Protein AF-A0A2A2JUQ3-F1 (afdb_monomer)

InterPro domains:
  IPR053066 Adhesion G-protein coupled receptor G7 [PTHR47767] (8-315)

Secondary structure (DSSP, 8-state):
----SSS-EEEEETTEEEEE---TT-GGGGT---TT-TTTT-HHHHHHHHHHHHHHHHHHHHHHHHHHHTT-HHHHTSHHHHHHHTT-PPP--HHHHHHHHHHHHHHHHHHHHSBHHHHGGGHHHHHHHHHHHHHHHHHHHHHHHHHHHHTTS-TTTHHHHHHHTSHHHHHHHHHHHHHHHHHHHHHH--TT--SSSB-S--HHHHIIIIIHHHHHHHHHHHHHHHHHHHHHHHS--S----HHHHHHHHHHHHHHHHHHHHHHTGGGGHHHHHHTS-S--HHHHHHHHHHHTHHHHHHHHHHHHHHHHHHHHHHHHHHHHHHHHHHHHHHHHHHHHHHHHHHTTS--

Sequence (348 aa):
MWAKTDHCDTKMQNGMLVAYCNHLTDFSMIVDSSPNDAQVCSKTLEIIGYVANGLSIVSLAFVFFINFSAYVDTLGSSKLVRFLNGYFTPKRDPISLAYNGTLLAFYFTFTVFSNQTVAGSACQAVAAIAYCLLLSSIILTIFQALRTVSMFLPHIIMPLLRIFLRPMCVITISLLIPFLIAVFLFSFTQFFNRQDGFCWVRPDSVVFAIVIPLSILVLNALVCSIFISYRLFGRDRKFSRAGKKKTQAMRTKLLALLMMQITLGTPWVLQYFTLFKPGATAWNYIFTIVLGSQGTLLMLLFFVKRRTQAKQASSRRELTSQTNGNSQFESQLKTSQTVLDSESIFDD

Organism: NCBI:txid2018661

Nearest PDB structures (foldseek):
  8xzg-assembly1_R  TM=5.548E-01  e=9.625E-04  Homo sapiens
  8pkm-assembly1_R  TM=5.791E-01  e=7.476E-03  Homo sapiens
  7xz6-assembly1_R  TM=5.206E-01  e=3.264E-03  Escherichia coli
  8zje-assembly1_R  TM=4.816E-01  e=1.438E-02  Homo sapiens
  8hj2-assembly1_R  TM=4.799E-01  e=8.983E-02  Homo sapiens

Foldseek 3Di:
DQPPDDQFDWDDDPNDTDTFACLQFQPLCLQQVDPPQSFSSPPVNSVLLLVLLVLLLVLLVVVLVLLVLLVVVVSCPDPVSCVVLPPDRPPNDVLVNLLSVLVSVLSCLSNQLQFCVRCPPCLLVSQLSNLLSLQLNLLSLLLVLVVVCLVPDDPPVNPVNVVCSDRVNSNCCSNVVSNVVSCCCSPPHCQQVDPRRTRHGHNVCSCVSPVVSLVSLLVSLVVSLVSVCCVVPVVPPPDDDDVVVVVVVVVVVVVVSVLVSLSSNNLSVLSVVSVVDRHDDVSSSSSSNSVSNSSVSVSVSVVVVSVVVVVVVVVVVVVVVVVVVVVVVVVVVVVVVVVVVVVVVPPD

Solvent-accessible surface area (backbone atoms only — not comparable to full-atom values): 18860 Å² total; per-residue (Å²): 129,86,74,90,70,93,48,56,56,70,46,78,56,94,91,41,83,42,72,48,54,81,62,67,41,38,60,53,54,74,69,56,50,71,90,80,48,92,46,69,40,43,67,66,56,32,51,51,15,45,54,29,38,53,49,10,40,56,29,24,49,51,50,38,50,59,60,50,28,62,75,37,69,75,52,42,66,32,69,65,47,34,61,75,50,45,99,51,81,69,80,92,48,68,55,62,49,50,38,41,47,35,43,34,51,22,52,48,44,47,65,65,36,21,34,26,88,73,29,50,92,46,16,44,59,49,16,36,50,33,49,23,27,49,50,20,35,48,44,42,32,46,52,52,46,50,54,64,50,55,80,73,55,62,79,86,64,42,67,68,51,52,58,60,63,30,58,67,53,41,52,48,51,22,48,49,53,29,45,54,52,31,51,49,42,61,74,78,47,71,50,35,67,42,95,78,60,45,26,33,70,25,52,93,48,30,55,71,70,45,49,48,62,48,49,54,32,35,52,50,32,51,54,47,49,52,53,50,50,48,55,71,61,62,71,63,74,77,84,73,95,47,74,71,64,49,54,55,52,50,50,51,51,51,50,53,49,53,58,47,38,63,69,33,43,48,69,59,58,46,54,57,65,42,73,79,44,94,61,73,45,74,48,47,56,51,35,22,51,56,58,26,28,44,34,37,51,53,36,51,50,52,53,53,53,49,56,51,50,52,54,54,50,51,55,48,50,52,51,51,53,51,52,53,50,49,54,54,50,54,50,52,53,54,55,54,51,54,52,56,63,54,56,67,69,75,78,121

Mean predicted aligned error: 11.89 Å

Structure (mmCIF, N/CA/C/O backbone):
data_AF-A0A2A2JUQ3-F1
#
_entry.id   AF-A0A2A2JUQ3-F1
#
loop_
_atom_site.group_PDB
_atom_site.id
_atom_site.type_symbol
_atom_site.label_atom_id
_atom_site.label_alt_id
_atom_site.label_comp_id
_atom_site.label_asym_id
_atom_site.label_entity_id
_atom_site.label_seq_id
_atom_site.pdbx_PDB_ins_code
_atom_site.Cartn_x
_atom_site.Cartn_y
_atom_site.Cartn_z
_atom_site.occupancy
_atom_site.B_iso_or_equiv
_atom_site.auth_seq_id
_atom_site.auth_comp_id
_atom_site.auth_asym_id
_atom_site.auth_atom_id
_atom_site.pdbx_PDB_model_num
ATOM 1 N N . MET A 1 1 ? 36.757 -8.792 -9.683 1.00 25.80 1 MET A N 1
ATOM 2 C CA . MET A 1 1 ? 36.932 -10.039 -10.457 1.00 25.80 1 MET A CA 1
ATOM 3 C C . MET A 1 1 ? 35.537 -10.598 -10.667 1.00 25.80 1 MET A C 1
ATOM 5 O O . MET A 1 1 ? 34.871 -10.866 -9.677 1.00 25.80 1 MET A O 1
ATOM 9 N N . TRP A 1 2 ? 35.040 -10.628 -11.904 1.00 31.81 2 TRP A N 1
ATOM 10 C CA . TRP A 1 2 ? 33.698 -11.137 -12.196 1.00 31.81 2 TRP A CA 1
ATOM 11 C C . TRP A 1 2 ? 33.741 -12.643 -11.949 1.00 31.81 2 TRP A C 1
ATOM 13 O O . TRP A 1 2 ? 34.480 -13.357 -12.628 1.00 31.81 2 TRP A O 1
ATOM 23 N N . ALA A 1 3 ? 33.068 -13.105 -10.898 1.00 33.94 3 ALA A N 1
ATOM 24 C CA . ALA A 1 3 ? 33.056 -14.516 -10.567 1.00 33.94 3 ALA A CA 1
ATOM 25 C C . ALA A 1 3 ? 32.319 -15.253 -11.690 1.00 33.94 3 ALA A C 1
ATOM 27 O O . ALA A 1 3 ? 31.144 -15.010 -11.945 1.00 33.94 3 ALA A O 1
ATOM 28 N N . LYS A 1 4 ? 33.040 -16.140 -12.377 1.00 39.06 4 LYS A N 1
ATOM 29 C CA . LYS A 1 4 ? 32.577 -16.978 -13.495 1.00 39.06 4 LYS A CA 1
ATOM 30 C C . LYS A 1 4 ? 31.560 -18.053 -13.062 1.00 39.06 4 LYS A C 1
ATOM 32 O O . LYS A 1 4 ? 31.279 -18.972 -13.820 1.00 39.06 4 LYS A O 1
ATOM 37 N N . THR A 1 5 ? 31.070 -17.962 -11.829 1.00 39.84 5 THR A N 1
ATOM 38 C CA . THR A 1 5 ? 30.190 -18.916 -11.160 1.00 39.84 5 THR A CA 1
ATOM 39 C C . THR A 1 5 ? 28.733 -18.456 -11.286 1.00 39.84 5 THR A C 1
ATOM 41 O O . THR A 1 5 ? 28.279 -17.566 -10.572 1.00 39.84 5 THR A O 1
ATOM 44 N N . ASP A 1 6 ? 28.038 -19.072 -12.242 1.00 43.28 6 ASP A N 1
ATOM 45 C CA . ASP A 1 6 ? 26.623 -19.484 -12.221 1.00 43.28 6 ASP A CA 1
ATOM 46 C C . ASP A 1 6 ? 25.465 -18.475 -12.131 1.00 43.28 6 ASP A C 1
ATOM 48 O O . ASP A 1 6 ? 24.309 -18.904 -12.006 1.00 43.28 6 ASP A O 1
ATOM 52 N N . HIS A 1 7 ? 25.686 -17.161 -12.225 1.00 51.44 7 HIS A N 1
ATOM 53 C CA . HIS A 1 7 ? 24.596 -16.212 -11.919 1.00 51.44 7 HIS A CA 1
ATOM 54 C C . HIS A 1 7 ? 24.162 -15.241 -13.027 1.00 51.44 7 HIS A C 1
ATOM 56 O O . HIS A 1 7 ? 23.155 -14.565 -12.834 1.00 51.44 7 HIS A O 1
ATOM 62 N N . CYS A 1 8 ? 24.811 -15.223 -14.200 1.00 55.19 8 CYS A N 1
ATOM 63 C CA . CYS A 1 8 ? 24.362 -14.420 -15.349 1.00 55.19 8 CYS A CA 1
ATOM 64 C C . CYS A 1 8 ? 24.657 -15.105 -16.690 1.00 55.19 8 CYS A C 1
ATOM 66 O O . CYS A 1 8 ? 25.735 -15.671 -16.880 1.00 55.19 8 CYS A O 1
ATOM 68 N N . ASP A 1 9 ? 23.726 -14.992 -17.636 1.00 58.03 9 ASP A N 1
ATOM 69 C CA . ASP A 1 9 ? 23.926 -15.399 -19.024 1.00 58.03 9 ASP A CA 1
ATOM 70 C C . ASP A 1 9 ? 24.846 -14.386 -19.698 1.00 58.03 9 ASP A C 1
ATOM 72 O O . ASP A 1 9 ? 24.493 -13.226 -19.855 1.00 58.03 9 ASP A O 1
ATOM 76 N N . THR A 1 10 ? 26.044 -14.781 -20.112 1.00 61.31 10 THR A N 1
ATOM 77 C CA . THR A 1 10 ? 26.946 -13.860 -20.819 1.00 61.31 10 THR A CA 1
ATOM 78 C C . THR A 1 10 ? 26.779 -14.017 -22.326 1.00 61.31 10 THR A C 1
ATOM 80 O O . THR A 1 10 ? 26.807 -15.132 -22.844 1.00 61.31 10 THR A O 1
ATOM 83 N N . LYS A 1 11 ? 26.610 -12.910 -23.057 1.00 62.19 11 LYS A N 1
ATOM 84 C CA . LYS A 1 11 ? 26.721 -12.899 -24.524 1.00 62.19 11 LYS A CA 1
ATOM 85 C C . LYS A 1 11 ? 27.722 -11.840 -24.954 1.00 62.19 11 LYS A C 1
ATOM 87 O O . LYS A 1 11 ? 27.811 -10.765 -24.365 1.00 62.19 11 LYS A O 1
ATOM 92 N N . MET A 1 12 ? 28.488 -12.145 -25.995 1.00 56.94 12 MET A N 1
ATOM 93 C CA . MET A 1 12 ? 29.335 -11.145 -26.632 1.00 56.94 12 MET A CA 1
ATOM 94 C C . MET A 1 12 ? 28.493 -10.264 -27.551 1.00 56.94 12 MET A C 1
ATOM 96 O O . MET A 1 12 ? 27.849 -10.765 -28.470 1.00 56.94 12 MET A O 1
ATOM 100 N N . GLN A 1 13 ? 28.538 -8.955 -27.320 1.00 58.66 13 GLN A N 1
ATOM 101 C CA . GLN A 1 13 ? 27.907 -7.955 -28.172 1.00 58.66 13 GLN A CA 1
ATOM 102 C C . GLN A 1 13 ? 28.951 -6.884 -28.511 1.00 58.66 13 GLN A C 1
ATOM 104 O O . GLN A 1 13 ? 29.529 -6.269 -27.618 1.00 58.66 13 GLN A O 1
ATOM 109 N N . ASN A 1 14 ? 29.243 -6.697 -29.803 1.00 66.19 14 ASN A N 1
ATOM 110 C CA . ASN A 1 14 ? 30.234 -5.734 -30.313 1.00 66.19 14 ASN A CA 1
ATOM 111 C C . ASN A 1 14 ? 31.630 -5.831 -29.655 1.00 66.19 14 ASN A C 1
ATOM 113 O O . ASN A 1 14 ? 32.240 -4.819 -29.324 1.00 66.19 14 ASN A O 1
ATOM 117 N N . GLY A 1 15 ? 32.135 -7.050 -29.429 1.00 69.06 15 GLY A N 1
ATOM 118 C CA . GLY A 1 15 ? 33.454 -7.276 -28.818 1.00 69.06 15 GLY A CA 1
ATOM 119 C C . GLY A 1 15 ? 33.515 -7.043 -27.302 1.00 69.06 15 GLY A C 1
ATOM 120 O O . GLY A 1 15 ? 34.563 -7.260 -26.698 1.00 69.06 15 GLY A O 1
ATOM 121 N N . MET A 1 16 ? 32.401 -6.659 -26.672 1.00 45.34 16 MET A N 1
ATOM 122 C CA . MET A 1 16 ? 32.267 -6.563 -25.219 1.00 45.34 16 MET A CA 1
ATOM 123 C C . MET A 1 16 ? 31.518 -7.782 -24.671 1.00 45.34 16 MET A C 1
ATOM 125 O O . MET A 1 16 ? 30.524 -8.236 -25.243 1.00 45.34 16 MET A O 1
ATOM 129 N N . LEU A 1 17 ? 32.007 -8.330 -23.556 1.00 54.88 17 LEU A N 1
ATOM 130 C CA . LEU A 1 17 ? 31.327 -9.388 -22.812 1.00 54.88 17 LEU A CA 1
ATOM 131 C C . LEU A 1 17 ? 30.208 -8.749 -21.981 1.00 54.88 17 LEU A C 1
ATOM 133 O O . LEU A 1 17 ? 30.484 -8.095 -20.978 1.00 54.88 17 LEU A O 1
ATOM 137 N N . VAL A 1 18 ? 28.958 -8.922 -22.407 1.00 57.66 18 VAL A N 1
ATOM 138 C CA . VAL A 1 18 ? 27.782 -8.396 -21.706 1.00 57.66 18 VAL A CA 1
ATOM 139 C C . VAL A 1 18 ? 27.166 -9.524 -20.883 1.00 57.66 18 VAL A C 1
ATOM 141 O O . VAL A 1 18 ? 26.861 -10.592 -21.414 1.00 57.66 18 VAL A O 1
ATOM 144 N N . ALA A 1 19 ? 27.009 -9.307 -19.578 1.00 57.38 19 ALA A N 1
ATOM 145 C CA . ALA A 1 19 ? 26.297 -10.218 -18.690 1.00 57.38 19 ALA A CA 1
ATOM 146 C C . ALA A 1 19 ? 24.819 -9.810 -18.619 1.00 57.38 19 ALA A C 1
ATOM 148 O O . ALA A 1 19 ? 24.500 -8.687 -18.245 1.00 57.38 19 ALA A O 1
ATOM 149 N N . TYR A 1 20 ? 23.932 -10.729 -18.980 1.00 53.78 20 TYR A N 1
ATOM 150 C CA . TYR A 1 20 ? 22.488 -10.641 -18.824 1.00 53.78 20 TYR A CA 1
ATOM 151 C C . TYR A 1 20 ? 22.116 -11.380 -17.548 1.00 53.78 20 TYR A C 1
ATOM 153 O O . TYR A 1 20 ? 22.294 -12.592 -17.432 1.00 53.78 20 TYR A O 1
ATOM 161 N N . CYS A 1 21 ? 21.614 -10.646 -16.572 1.00 57.91 21 CYS A N 1
ATOM 162 C CA . CYS A 1 21 ? 21.153 -11.219 -15.325 1.00 57.91 21 CYS A CA 1
ATOM 163 C C . CYS A 1 21 ? 19.638 -11.011 -15.263 1.00 57.91 21 CYS A C 1
ATOM 165 O O . CYS A 1 21 ? 19.134 -9.909 -15.477 1.00 57.91 21 CYS A O 1
ATOM 167 N N . ASN A 1 22 ? 18.900 -12.096 -15.047 1.00 52.88 22 ASN A N 1
ATOM 168 C CA . ASN A 1 22 ? 17.449 -12.052 -14.919 1.00 52.88 22 ASN A CA 1
ATOM 169 C C . ASN A 1 22 ? 17.115 -11.549 -13.509 1.00 52.88 22 ASN A C 1
ATOM 171 O O . ASN A 1 22 ? 17.409 -12.224 -12.530 1.00 52.88 22 ASN A O 1
ATOM 175 N N . HIS A 1 23 ? 16.552 -10.346 -13.407 1.00 51.66 23 HIS A N 1
ATOM 176 C CA . HIS A 1 23 ? 16.224 -9.693 -12.133 1.00 51.66 23 HIS A CA 1
ATOM 177 C C . HIS A 1 23 ? 14.705 -9.613 -11.876 1.00 51.66 23 HIS A C 1
ATOM 179 O O . HIS A 1 23 ? 14.203 -8.634 -11.330 1.00 51.66 23 HIS A O 1
ATOM 185 N N . LEU A 1 24 ? 13.925 -10.597 -12.333 1.00 51.69 24 LEU A N 1
ATOM 186 C CA . LEU A 1 24 ? 12.558 -10.333 -12.796 1.00 51.69 24 LEU A CA 1
ATOM 187 C C . LEU A 1 24 ? 11.521 -9.917 -11.735 1.00 51.69 24 LEU A C 1
ATOM 189 O O . LEU A 1 24 ? 10.473 -9.406 -12.131 1.00 51.69 24 LEU A O 1
ATOM 193 N N . THR A 1 25 ? 11.756 -10.067 -10.428 1.00 49.03 25 THR A N 1
ATOM 194 C CA . THR A 1 25 ? 10.730 -9.745 -9.406 1.00 49.03 25 THR A CA 1
ATOM 195 C C . THR A 1 25 ? 11.265 -9.304 -8.043 1.00 49.03 25 THR A C 1
ATOM 197 O O . THR A 1 25 ? 10.565 -9.436 -7.034 1.00 49.03 25 THR A O 1
ATOM 200 N N . ASP A 1 26 ? 12.494 -8.798 -7.966 1.00 55.97 26 ASP A N 1
ATOM 201 C CA . ASP A 1 26 ? 12.996 -8.289 -6.692 1.00 55.97 26 ASP A CA 1
ATOM 202 C C . ASP A 1 26 ? 12.329 -6.942 -6.361 1.00 55.97 26 ASP A C 1
ATOM 204 O O . ASP A 1 26 ? 12.457 -5.966 -7.096 1.00 55.97 26 ASP A O 1
ATOM 208 N N . PHE A 1 27 ? 11.599 -6.871 -5.244 1.00 58.09 27 PHE A N 1
ATOM 209 C CA . PHE A 1 27 ? 11.027 -5.608 -4.767 1.00 58.09 27 PHE A CA 1
ATOM 210 C C . PHE A 1 27 ? 12.124 -4.590 -4.441 1.00 58.09 27 PHE A C 1
ATOM 212 O O . PHE A 1 27 ? 11.858 -3.390 -4.493 1.00 58.09 27 PHE A O 1
ATOM 219 N N . SER A 1 28 ? 13.352 -5.038 -4.154 1.00 53.75 28 SER A N 1
ATOM 220 C CA . SER A 1 28 ? 14.499 -4.146 -3.997 1.00 53.75 28 SER A CA 1
ATOM 221 C C . SER A 1 28 ? 14.728 -3.294 -5.254 1.00 53.75 28 SER A C 1
ATOM 223 O O . SER A 1 28 ? 15.012 -2.109 -5.111 1.00 53.75 28 SER A O 1
ATOM 225 N N . MET A 1 29 ? 14.437 -3.808 -6.462 1.00 56.69 29 MET A N 1
ATOM 226 C CA . MET A 1 29 ? 14.545 -3.059 -7.725 1.00 56.69 29 MET A CA 1
ATOM 227 C C . MET A 1 29 ? 13.544 -1.914 -7.887 1.00 56.69 29 MET A C 1
ATOM 229 O O . MET A 1 29 ? 13.733 -1.043 -8.742 1.00 56.69 29 MET A O 1
ATOM 233 N N . ILE A 1 30 ? 12.468 -1.895 -7.092 1.00 61.75 30 ILE A N 1
ATOM 234 C CA . ILE A 1 30 ? 11.524 -0.769 -7.087 1.00 61.75 30 ILE A CA 1
ATOM 235 C C . ILE A 1 30 ? 12.254 0.519 -6.697 1.00 61.75 30 ILE A C 1
ATOM 237 O O . ILE A 1 30 ? 11.851 1.598 -7.134 1.00 61.75 30 ILE A O 1
ATOM 241 N N . VAL A 1 31 ? 13.322 0.413 -5.900 1.00 56.22 31 VAL A N 1
ATOM 242 C CA . VAL A 1 31 ? 13.985 1.569 -5.295 1.00 56.22 31 VAL A CA 1
ATOM 243 C C . VAL A 1 31 ? 15.508 1.550 -5.420 1.00 56.22 31 VAL A C 1
ATOM 245 O O . VAL A 1 31 ? 16.098 2.618 -5.567 1.00 56.22 31 VAL A O 1
ATOM 248 N N . ASP A 1 32 ? 16.147 0.383 -5.406 1.00 57.56 32 ASP A N 1
ATOM 249 C CA . ASP A 1 32 ? 17.542 0.235 -5.803 1.00 57.56 32 ASP A CA 1
ATOM 250 C C . ASP A 1 32 ? 17.604 -0.071 -7.297 1.00 57.56 32 ASP A C 1
ATOM 252 O O . ASP A 1 32 ? 17.381 -1.182 -7.771 1.00 57.56 32 ASP A O 1
ATOM 256 N N . SER A 1 33 ? 17.824 0.979 -8.071 1.00 51.19 33 SER A N 1
ATOM 257 C CA . SER A 1 33 ? 17.830 0.907 -9.520 1.00 51.19 33 SER A CA 1
ATOM 258 C C . SER A 1 33 ? 19.225 0.709 -10.107 1.00 51.19 33 SER A C 1
ATOM 260 O O . SER A 1 33 ? 19.386 0.900 -11.310 1.00 51.19 33 SER A O 1
ATOM 262 N N . SER A 1 34 ? 20.233 0.387 -9.287 1.00 52.50 34 SER A N 1
ATOM 263 C CA . SER A 1 34 ? 21.615 0.222 -9.741 1.00 52.50 34 SER A CA 1
ATOM 264 C C . SER A 1 34 ? 21.767 -1.023 -10.633 1.00 52.50 34 SER A C 1
ATOM 266 O O . SER A 1 34 ? 21.635 -2.144 -10.144 1.00 52.50 34 SER A O 1
ATOM 268 N N . PRO A 1 35 ? 22.079 -0.872 -11.936 1.00 49.28 35 PRO A N 1
ATOM 269 C CA . PRO A 1 35 ? 22.210 -2.005 -12.857 1.00 49.28 35 PRO A CA 1
ATOM 270 C C . PRO A 1 35 ? 23.544 -2.766 -12.721 1.00 49.28 35 PRO A C 1
ATOM 272 O O . PRO A 1 35 ? 23.719 -3.799 -13.356 1.00 49.28 35 PRO A O 1
ATOM 275 N N . ASN A 1 36 ? 24.498 -2.267 -11.923 1.00 49.72 36 ASN A N 1
ATOM 276 C CA . ASN A 1 36 ? 25.879 -2.776 -11.876 1.00 49.72 36 ASN A CA 1
ATOM 277 C C . ASN A 1 36 ? 26.228 -3.547 -10.593 1.00 49.72 36 ASN A C 1
ATOM 279 O O . ASN A 1 36 ? 27.405 -3.830 -10.352 1.00 49.72 36 ASN A O 1
ATOM 283 N N . ASP A 1 37 ? 25.251 -3.867 -9.747 1.00 49.97 37 ASP A N 1
ATOM 284 C CA . ASP A 1 37 ? 25.542 -4.479 -8.454 1.00 49.97 37 ASP A CA 1
ATOM 285 C C . ASP A 1 37 ? 25.652 -6.014 -8.582 1.00 49.97 37 ASP A C 1
ATOM 287 O O . ASP A 1 37 ? 24.668 -6.734 -8.756 1.00 49.97 37 ASP A O 1
ATOM 291 N N . ALA A 1 38 ? 26.886 -6.527 -8.510 1.00 42.81 38 ALA A N 1
ATOM 292 C CA . ALA A 1 38 ? 27.284 -7.897 -8.876 1.00 42.81 38 ALA A CA 1
ATOM 293 C C . ALA A 1 38 ? 26.635 -9.037 -8.056 1.00 42.81 38 ALA A C 1
ATOM 295 O O . ALA A 1 38 ? 26.894 -10.211 -8.315 1.00 42.81 38 ALA A O 1
ATOM 296 N N . GLN A 1 39 ? 25.815 -8.714 -7.053 1.00 45.53 39 GLN A N 1
ATOM 297 C CA . GLN A 1 39 ? 25.108 -9.677 -6.200 1.00 45.53 39 GLN A CA 1
ATOM 298 C C . GLN A 1 39 ? 23.576 -9.547 -6.250 1.00 45.53 39 GLN A C 1
ATOM 300 O O . GLN A 1 39 ? 22.885 -10.360 -5.636 1.00 45.53 39 GLN A O 1
ATOM 305 N N . VAL A 1 40 ? 23.029 -8.597 -7.023 1.00 50.00 40 VAL A N 1
ATOM 306 C CA . VAL A 1 40 ? 21.578 -8.483 -7.306 1.00 50.00 40 VAL A CA 1
ATOM 307 C C . VAL A 1 40 ? 21.107 -9.582 -8.284 1.00 50.00 40 VAL A C 1
ATOM 309 O O . VAL A 1 40 ? 19.923 -9.742 -8.559 1.00 50.00 40 VAL A O 1
ATOM 312 N N . CYS A 1 41 ? 22.028 -10.437 -8.737 1.00 53.31 41 CYS A N 1
ATOM 313 C CA . CYS A 1 41 ? 21.782 -11.632 -9.552 1.00 53.31 41 CYS A CA 1
ATOM 314 C C . CYS A 1 41 ? 21.561 -12.903 -8.705 1.00 53.31 41 CYS A C 1
ATOM 316 O O . CYS A 1 41 ? 21.816 -14.019 -9.159 1.00 53.31 41 CYS A O 1
ATOM 318 N N . SER A 1 42 ? 21.155 -12.761 -7.439 1.00 63.09 42 SER A N 1
ATOM 319 C CA . SER A 1 42 ? 20.855 -13.906 -6.575 1.00 63.09 42 SER A CA 1
ATOM 320 C C . SER A 1 42 ? 19.486 -14.494 -6.924 1.00 63.09 42 SER A C 1
ATOM 322 O O . SER A 1 42 ? 18.452 -13.959 -6.518 1.00 63.09 42 SER A O 1
ATOM 324 N N . LYS A 1 43 ? 19.475 -15.655 -7.595 1.00 68.56 43 LYS A N 1
ATOM 325 C CA . LYS A 1 43 ? 18.252 -16.437 -7.882 1.00 68.56 43 LYS A CA 1
ATOM 326 C C . LYS A 1 43 ? 17.404 -16.688 -6.629 1.00 68.56 43 LYS A C 1
ATOM 328 O O . LYS A 1 43 ? 16.183 -16.763 -6.700 1.00 68.56 43 LYS A O 1
ATOM 333 N N . THR A 1 44 ? 18.035 -16.795 -5.459 1.00 73.38 44 THR A N 1
ATOM 334 C CA . THR A 1 44 ? 17.335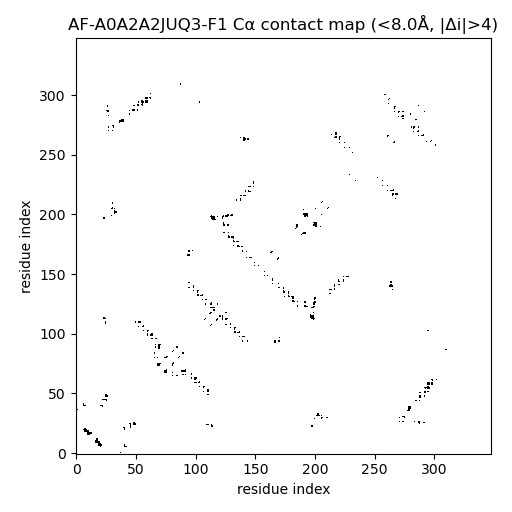 -17.003 -4.185 1.00 73.38 44 THR A CA 1
ATOM 335 C C . THR A 1 44 ? 16.450 -15.813 -3.815 1.00 73.38 44 THR A C 1
ATOM 337 O O . THR A 1 44 ? 15.323 -16.011 -3.368 1.00 73.38 44 THR A O 1
ATOM 340 N N . LEU A 1 45 ? 16.938 -14.583 -3.999 1.00 71.44 45 LEU A N 1
ATOM 341 C CA . LEU A 1 45 ? 16.183 -13.375 -3.655 1.00 71.44 45 LEU A CA 1
ATOM 342 C C . LEU A 1 45 ? 15.011 -13.165 -4.624 1.00 71.44 45 LEU A C 1
ATOM 344 O O . LEU A 1 45 ? 13.907 -12.842 -4.191 1.00 71.44 45 LEU A O 1
ATOM 348 N N . GLU A 1 46 ? 15.229 -13.467 -5.905 1.00 73.75 46 GLU A N 1
ATOM 349 C CA . GLU A 1 46 ? 14.191 -13.480 -6.938 1.00 73.75 46 GLU A CA 1
ATOM 350 C C . GLU A 1 46 ? 13.067 -14.479 -6.611 1.00 73.75 46 GLU A C 1
ATOM 352 O O . GLU A 1 46 ? 11.897 -14.095 -6.583 1.00 73.75 46 GLU A O 1
ATOM 357 N N . ILE A 1 47 ? 13.410 -15.735 -6.286 1.00 80.31 47 ILE A N 1
ATOM 358 C CA . ILE A 1 47 ? 12.436 -16.778 -5.914 1.00 80.31 47 ILE A CA 1
ATOM 359 C C . ILE A 1 47 ? 11.642 -16.364 -4.671 1.00 80.31 47 ILE A C 1
ATOM 361 O O . ILE A 1 47 ? 10.418 -16.509 -4.643 1.00 80.31 47 ILE A O 1
ATOM 365 N N . ILE A 1 48 ? 12.316 -15.838 -3.643 1.00 84.25 48 ILE A N 1
ATOM 366 C CA . ILE A 1 48 ? 11.654 -15.364 -2.421 1.00 84.25 48 ILE A CA 1
ATOM 367 C C . ILE A 1 48 ? 10.678 -14.232 -2.747 1.00 84.25 48 ILE A C 1
ATOM 369 O O . ILE A 1 48 ? 9.541 -14.270 -2.275 1.00 84.25 48 ILE A O 1
ATOM 373 N N . GLY A 1 49 ? 11.093 -13.265 -3.570 1.00 82.00 49 GLY A N 1
ATOM 374 C CA . GLY A 1 49 ? 10.230 -12.188 -4.048 1.00 82.00 49 GLY A CA 1
ATOM 375 C C . GLY A 1 49 ? 8.998 -12.736 -4.761 1.00 82.00 49 GLY A C 1
ATOM 376 O O . GLY A 1 49 ? 7.875 -12.442 -4.357 1.00 82.00 49 GLY A O 1
ATOM 377 N N . TYR A 1 50 ? 9.186 -13.610 -5.752 1.00 83.75 50 TYR A N 1
ATOM 378 C CA . TYR A 1 50 ? 8.092 -14.197 -6.526 1.00 83.75 50 TYR A CA 1
ATOM 379 C C . TYR A 1 50 ? 7.078 -14.942 -5.645 1.00 83.75 50 TYR A C 1
ATOM 381 O O . TYR A 1 50 ? 5.871 -14.713 -5.747 1.00 83.75 50 TYR A O 1
ATOM 389 N N . VAL A 1 51 ? 7.556 -15.796 -4.735 1.00 89.06 51 VAL A N 1
ATOM 390 C CA . VAL A 1 51 ? 6.697 -16.568 -3.825 1.00 89.06 51 VAL A CA 1
ATOM 391 C C . VAL A 1 51 ? 5.959 -15.652 -2.848 1.00 89.06 51 VAL A C 1
ATOM 393 O O . VAL A 1 51 ? 4.750 -15.812 -2.657 1.00 89.06 51 VAL A O 1
ATOM 396 N N . ALA A 1 52 ? 6.650 -14.677 -2.248 1.00 88.56 52 ALA A N 1
ATOM 397 C CA . ALA A 1 52 ? 6.038 -13.735 -1.313 1.00 88.56 52 ALA A CA 1
ATOM 398 C C . ALA A 1 52 ? 4.944 -12.897 -1.996 1.00 88.56 52 ALA A C 1
ATOM 400 O O . ALA A 1 52 ? 3.831 -12.786 -1.474 1.00 88.56 52 ALA A O 1
ATOM 401 N N . ASN A 1 53 ? 5.227 -12.387 -3.197 1.00 87.75 53 ASN A N 1
ATOM 402 C CA . ASN A 1 53 ? 4.289 -11.590 -3.983 1.00 87.75 53 ASN A CA 1
ATOM 403 C C . ASN A 1 53 ? 3.094 -12.415 -4.448 1.00 87.75 53 ASN A C 1
ATOM 405 O O . ASN A 1 53 ? 1.956 -11.971 -4.303 1.00 87.75 53 ASN A O 1
ATOM 409 N N . GLY A 1 54 ? 3.333 -13.626 -4.957 1.00 90.69 54 GLY A N 1
ATOM 410 C CA . GLY A 1 54 ? 2.280 -14.547 -5.375 1.00 90.69 54 GLY A CA 1
ATOM 411 C C . GLY A 1 54 ? 1.321 -14.867 -4.229 1.00 90.69 54 GLY A C 1
ATOM 412 O O . GLY A 1 54 ? 0.103 -14.765 -4.391 1.00 90.69 54 GLY A O 1
ATOM 413 N N . LEU A 1 55 ? 1.859 -15.154 -3.038 1.00 93.00 55 LEU A N 1
ATOM 414 C CA . LEU A 1 55 ? 1.045 -15.363 -1.842 1.00 93.00 55 LEU A CA 1
ATOM 415 C C . LEU A 1 55 ? 0.240 -14.105 -1.484 1.00 93.00 55 LEU A C 1
ATOM 417 O O . LEU A 1 55 ? -0.965 -14.194 -1.243 1.00 93.00 55 LEU A O 1
ATOM 421 N N . SER A 1 56 ? 0.868 -12.928 -1.525 1.00 93.12 56 SER A N 1
ATOM 422 C CA . SER A 1 56 ? 0.187 -11.656 -1.271 1.00 93.12 56 SER A CA 1
ATOM 423 C C . SER A 1 56 ? -0.910 -11.336 -2.282 1.00 93.12 56 SER A C 1
ATOM 425 O O . SER A 1 56 ? -1.942 -10.811 -1.870 1.00 93.12 56 SER A O 1
ATOM 427 N N . ILE A 1 57 ? -0.748 -11.677 -3.564 1.00 94.44 57 ILE A N 1
ATOM 428 C CA . ILE A 1 57 ? -1.790 -11.520 -4.590 1.00 94.44 57 ILE A CA 1
ATOM 429 C C . ILE A 1 57 ? -3.001 -12.381 -4.234 1.00 94.44 57 ILE A C 1
ATOM 431 O O . ILE A 1 57 ? -4.119 -11.870 -4.193 1.00 94.44 57 ILE A O 1
ATOM 435 N N . VAL A 1 58 ? -2.794 -13.662 -3.911 1.00 95.75 58 VAL A N 1
ATOM 436 C CA . VAL A 1 58 ? -3.883 -14.572 -3.515 1.00 95.75 58 VAL A CA 1
ATOM 437 C C . VAL A 1 58 ? -4.578 -14.068 -2.245 1.00 95.75 58 VAL A C 1
ATOM 439 O O . VAL A 1 58 ? -5.809 -14.011 -2.181 1.00 95.75 58 VAL A O 1
ATOM 442 N N . SER A 1 59 ? -3.803 -13.639 -1.246 1.00 94.38 59 SER A N 1
ATOM 443 C CA . SER A 1 59 ? -4.328 -13.073 -0.003 1.00 94.38 59 SER A CA 1
ATOM 444 C C . SER A 1 59 ? -5.127 -11.785 -0.221 1.00 94.38 59 SER A C 1
ATOM 446 O O . SER A 1 59 ? -6.221 -11.638 0.330 1.00 94.38 59 SER A O 1
ATOM 448 N N . LEU A 1 60 ? -4.625 -10.858 -1.040 1.00 93.38 60 LEU A N 1
ATOM 449 C CA . LEU A 1 60 ? -5.315 -9.610 -1.368 1.00 93.38 60 LEU A CA 1
ATOM 450 C C . LEU A 1 60 ? -6.563 -9.855 -2.207 1.00 93.38 60 LEU A C 1
ATOM 452 O O . LEU A 1 60 ? -7.582 -9.228 -1.937 1.00 93.38 60 LEU A O 1
ATOM 456 N N . ALA A 1 61 ? -6.524 -10.787 -3.162 1.00 95.25 61 ALA A N 1
ATOM 457 C CA . ALA A 1 61 ? -7.690 -11.182 -3.945 1.00 95.25 61 ALA A CA 1
ATOM 458 C C . ALA A 1 61 ? -8.807 -11.711 -3.039 1.00 95.25 61 ALA A C 1
ATOM 460 O O . ALA A 1 61 ? -9.957 -11.290 -3.166 1.00 95.25 61 ALA A O 1
ATOM 461 N N . PHE A 1 62 ? -8.464 -12.553 -2.059 1.00 92.50 62 PHE A N 1
ATOM 462 C CA . PHE A 1 62 ? -9.415 -13.025 -1.057 1.00 92.50 62 PHE A CA 1
ATOM 463 C C . PHE A 1 62 ? -10.006 -11.869 -0.234 1.00 92.50 62 PHE A C 1
ATOM 465 O O . PHE A 1 62 ? -11.226 -11.737 -0.126 1.00 92.50 62 PHE A O 1
ATOM 472 N N . VAL A 1 63 ? -9.163 -10.996 0.328 1.00 90.50 63 VAL A N 1
ATOM 473 C CA . VAL A 1 63 ? -9.619 -9.854 1.143 1.00 90.50 63 VAL A CA 1
ATOM 474 C C . VAL A 1 63 ? -10.467 -8.881 0.322 1.00 90.50 63 VAL A C 1
ATOM 476 O O . VAL A 1 63 ?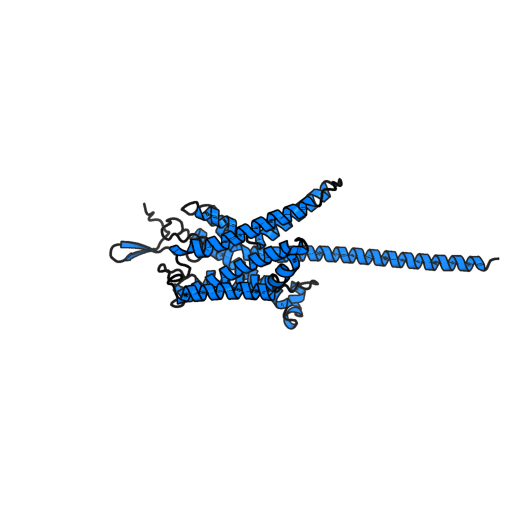 -11.487 -8.386 0.808 1.00 90.50 63 VAL A O 1
ATOM 479 N N . PHE A 1 64 ? -10.073 -8.603 -0.918 1.00 91.88 64 PHE A N 1
ATOM 480 C CA . PHE A 1 64 ? -10.816 -7.754 -1.838 1.00 91.88 64 PHE A CA 1
ATOM 481 C C . PHE A 1 64 ? -12.180 -8.363 -2.152 1.00 91.88 64 PHE A C 1
ATOM 483 O O . PHE A 1 64 ? -13.186 -7.683 -1.974 1.00 91.88 64 PHE A O 1
ATOM 490 N N . PHE A 1 65 ? -12.235 -9.648 -2.512 1.00 91.06 65 PHE A N 1
ATOM 491 C CA . PHE A 1 65 ? -13.481 -10.359 -2.801 1.00 91.06 65 PHE A CA 1
ATOM 492 C C . PHE A 1 65 ? -14.461 -10.301 -1.625 1.00 91.06 65 PHE A C 1
ATOM 494 O O . PHE A 1 65 ? -15.625 -9.941 -1.802 1.00 91.06 65 PHE A O 1
ATOM 501 N N . ILE A 1 66 ? -13.991 -10.580 -0.406 1.00 87.31 66 ILE A N 1
ATOM 502 C CA . ILE A 1 66 ? -14.841 -10.531 0.787 1.00 87.31 66 ILE A CA 1
ATOM 503 C C . ILE A 1 66 ? -15.361 -9.111 1.039 1.00 87.31 66 ILE A C 1
ATOM 505 O O . ILE A 1 66 ? -16.559 -8.927 1.259 1.00 87.31 66 ILE A O 1
ATOM 509 N N . ASN A 1 67 ? -14.506 -8.089 0.957 1.00 86.44 67 ASN A N 1
ATOM 510 C CA . ASN A 1 67 ? -14.947 -6.706 1.148 1.00 86.44 67 ASN A CA 1
ATOM 511 C C . ASN A 1 67 ? -15.888 -6.234 0.030 1.00 86.44 67 ASN A C 1
ATOM 513 O O . ASN A 1 67 ? -16.862 -5.544 0.315 1.00 86.44 67 ASN A O 1
ATOM 517 N N . PHE A 1 68 ? -15.635 -6.627 -1.218 1.00 88.81 68 PHE A N 1
ATOM 518 C CA . PHE A 1 68 ? -16.471 -6.310 -2.373 1.00 88.81 68 PHE A CA 1
ATOM 519 C C . PHE A 1 68 ? -17.849 -6.973 -2.274 1.00 88.81 68 PHE A C 1
ATOM 521 O O . PHE A 1 68 ? -18.868 -6.324 -2.507 1.00 88.81 68 PHE A O 1
ATOM 528 N N . SER A 1 69 ? -17.907 -8.229 -1.821 1.00 86.00 69 SER A N 1
ATOM 529 C CA . SER A 1 69 ? -19.167 -8.955 -1.611 1.00 86.00 69 SER A CA 1
ATOM 530 C C . SER A 1 69 ? -20.114 -8.256 -0.627 1.00 86.00 69 SER A C 1
ATOM 532 O O . SER A 1 69 ? -21.323 -8.437 -0.702 1.00 86.00 69 SER A O 1
ATOM 534 N N . ALA A 1 70 ? -19.589 -7.408 0.264 1.00 82.06 70 ALA A N 1
ATOM 535 C CA . ALA A 1 70 ? -20.395 -6.614 1.186 1.00 82.06 70 ALA A CA 1
ATOM 536 C C . ALA A 1 70 ? -21.156 -5.462 0.507 1.00 82.06 70 ALA A C 1
ATOM 538 O O . ALA A 1 70 ? -22.109 -4.937 1.089 1.00 82.06 70 ALA A O 1
ATOM 539 N N . TYR A 1 71 ? -20.723 -5.039 -0.684 1.00 83.62 71 TYR A N 1
ATOM 540 C CA . TYR A 1 71 ? -21.374 -4.001 -1.488 1.00 83.62 71 TYR A CA 1
ATOM 541 C C . TYR A 1 71 ? -22.402 -4.571 -2.464 1.00 83.62 71 TYR A C 1
ATOM 543 O O . TYR A 1 71 ? -23.321 -3.854 -2.842 1.00 83.62 71 TYR A O 1
ATOM 551 N N . VAL A 1 72 ? -22.263 -5.842 -2.852 1.00 84.50 72 VAL A N 1
ATOM 552 C CA . VAL A 1 72 ? -23.186 -6.508 -3.776 1.00 84.50 72 VAL A CA 1
ATOM 553 C C . VAL A 1 72 ? -24.117 -7.424 -2.990 1.00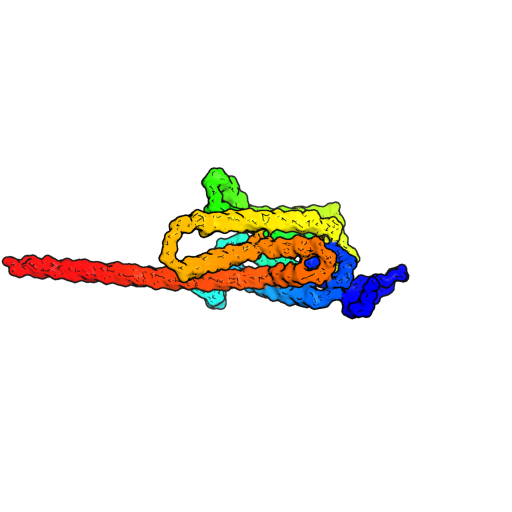 84.50 72 VAL A C 1
ATOM 555 O O . VAL A 1 72 ? -23.729 -8.525 -2.599 1.00 84.50 72 VAL A O 1
ATOM 558 N N . ASP A 1 73 ? -25.359 -6.988 -2.778 1.00 76.50 73 ASP A N 1
ATOM 559 C CA . ASP A 1 73 ? -26.324 -7.678 -1.908 1.00 76.50 73 ASP A CA 1
ATOM 560 C C . ASP A 1 73 ? -26.598 -9.136 -2.344 1.00 76.50 73 ASP A C 1
ATOM 562 O O . ASP A 1 73 ? -26.770 -10.022 -1.497 1.00 76.50 73 ASP A O 1
ATOM 566 N N . THR A 1 74 ? -26.537 -9.423 -3.651 1.00 75.69 74 THR A N 1
ATOM 567 C CA . THR A 1 74 ? -26.659 -10.778 -4.218 1.00 75.69 74 THR A CA 1
ATOM 568 C C . THR A 1 74 ? -25.516 -11.699 -3.776 1.00 75.69 74 THR A C 1
ATOM 570 O O . THR A 1 74 ? -25.758 -12.835 -3.365 1.00 75.69 74 THR A O 1
ATOM 573 N N . LEU A 1 75 ? -24.267 -11.216 -3.798 1.00 73.38 75 LEU A N 1
ATOM 574 C CA . LEU A 1 75 ? -23.101 -11.997 -3.362 1.00 73.38 75 LEU A CA 1
ATOM 575 C C . LEU A 1 75 ? -23.049 -12.105 -1.835 1.00 73.38 75 LEU A C 1
ATOM 577 O O . LEU A 1 75 ? -22.777 -13.186 -1.306 1.00 73.38 75 LEU A O 1
ATOM 581 N N . GLY A 1 76 ? -23.363 -11.016 -1.128 1.00 66.56 76 GLY A N 1
ATOM 582 C CA . GLY A 1 76 ? -23.420 -10.966 0.334 1.00 66.56 76 GLY A CA 1
ATOM 583 C C . GLY A 1 76 ? -24.460 -11.912 0.945 1.00 66.56 76 GLY A C 1
ATOM 584 O O . GLY A 1 76 ? -24.297 -12.370 2.078 1.00 66.56 76 GLY A O 1
ATOM 585 N N . SER A 1 77 ? -25.505 -12.258 0.189 1.00 69.94 77 SER A N 1
ATOM 586 C CA . SER A 1 77 ? -26.557 -13.189 0.616 1.00 69.94 77 SER A CA 1
ATOM 587 C C . SER A 1 77 ? -26.232 -14.663 0.370 1.00 69.94 77 SER A C 1
ATOM 589 O O . SER A 1 77 ? -26.940 -15.533 0.882 1.00 69.94 77 SER A O 1
ATOM 591 N N . SER A 1 78 ? -25.158 -14.971 -0.364 1.00 77.12 78 SER A N 1
ATOM 592 C CA . SER A 1 78 ? -24.764 -16.355 -0.629 1.00 77.12 78 SER A CA 1
ATOM 593 C C . SER A 1 78 ? -24.382 -17.092 0.662 1.00 77.12 78 SER A C 1
ATOM 595 O O . SER A 1 78 ? -23.769 -16.529 1.574 1.00 77.12 78 SER A O 1
ATOM 597 N N . LYS A 1 79 ? -24.721 -18.387 0.749 1.00 75.06 79 LYS A N 1
ATOM 598 C CA . LYS A 1 79 ? -24.399 -19.225 1.921 1.00 75.06 79 LYS A CA 1
ATOM 599 C C . LYS A 1 79 ? -22.893 -19.270 2.191 1.00 75.06 79 LYS A C 1
ATOM 601 O O . LYS A 1 79 ? -22.488 -19.240 3.347 1.00 75.06 79 LYS A O 1
ATOM 606 N N . LEU A 1 80 ? -22.080 -19.281 1.133 1.00 75.00 80 LEU A N 1
ATOM 607 C CA . LEU A 1 80 ? -20.622 -19.289 1.220 1.00 75.00 80 LEU A CA 1
ATOM 608 C C . LEU A 1 80 ? -20.081 -17.974 1.786 1.00 75.00 80 LEU A C 1
ATOM 610 O O . LEU A 1 80 ? -19.300 -18.010 2.728 1.00 75.00 80 LEU A O 1
ATOM 614 N N . VAL A 1 81 ? -20.540 -16.816 1.303 1.00 71.94 81 VAL A N 1
ATOM 615 C CA . VAL A 1 81 ? -20.116 -15.518 1.853 1.00 71.94 81 VAL A CA 1
ATOM 616 C C . VAL A 1 81 ? -20.653 -15.317 3.266 1.00 71.94 81 VAL A C 1
ATOM 618 O O . VAL A 1 81 ? -19.934 -14.796 4.105 1.00 71.94 81 VAL A O 1
ATOM 621 N N . ARG A 1 82 ? -21.859 -15.792 3.597 1.00 70.06 82 ARG A N 1
ATOM 622 C CA . ARG A 1 82 ? -22.365 -15.786 4.982 1.00 70.06 82 ARG A CA 1
ATOM 623 C C . ARG A 1 82 ? -21.591 -16.728 5.901 1.00 70.06 82 ARG A C 1
ATOM 625 O O . ARG A 1 82 ? -21.364 -16.383 7.050 1.00 70.06 82 ARG A O 1
ATOM 632 N N . PHE A 1 83 ? -21.133 -17.878 5.418 1.00 71.25 83 PHE A N 1
ATOM 633 C CA . PHE A 1 83 ? -20.245 -18.765 6.173 1.00 71.25 83 PHE A CA 1
ATOM 634 C C . PHE A 1 83 ? -18.861 -18.122 6.371 1.00 71.25 83 PHE A C 1
ATOM 636 O O . PHE A 1 83 ? -18.340 -18.040 7.488 1.00 71.25 83 PHE A O 1
ATOM 643 N N . LEU A 1 84 ? -18.302 -17.563 5.295 1.00 70.81 84 LEU A N 1
ATOM 644 C CA . LEU A 1 84 ? -17.009 -16.884 5.293 1.00 70.81 84 LEU A CA 1
ATOM 645 C C . LEU A 1 84 ? -17.023 -15.546 6.030 1.00 70.81 84 LEU A C 1
ATOM 647 O O . LEU A 1 84 ? -15.988 -15.185 6.570 1.00 70.81 84 LEU A O 1
ATOM 651 N N . ASN A 1 85 ? -18.146 -14.838 6.127 1.00 64.88 85 ASN A N 1
ATOM 652 C CA . ASN A 1 85 ? -18.315 -13.643 6.962 1.00 64.88 85 ASN A CA 1
ATOM 653 C C . ASN A 1 85 ? -18.753 -14.017 8.387 1.00 64.88 85 ASN A C 1
ATOM 655 O O . ASN A 1 85 ? -18.398 -13.353 9.365 1.00 64.88 85 ASN A O 1
ATOM 659 N N . GLY A 1 86 ? -19.418 -15.161 8.551 1.00 63.78 86 GLY A N 1
ATOM 660 C CA . GLY A 1 86 ? -20.121 -15.546 9.771 1.00 63.78 86 GLY A CA 1
ATOM 661 C C . GLY A 1 86 ? -21.324 -14.631 10.030 1.00 63.78 86 GLY A C 1
ATOM 662 O O . GLY A 1 86 ? -21.905 -14.057 9.115 1.00 63.78 86 GLY A O 1
ATOM 663 N N . TYR A 1 87 ? -21.657 -14.426 11.305 1.00 53.47 87 TYR A N 1
ATOM 664 C CA . TYR A 1 87 ? -22.711 -13.496 11.745 1.00 53.47 87 TYR A CA 1
ATOM 665 C C . TYR A 1 87 ? -22.334 -12.004 11.636 1.00 53.47 87 TYR A C 1
ATOM 667 O O . TYR A 1 87 ? -23.057 -11.153 12.150 1.00 53.47 87 TYR A O 1
ATOM 675 N N . PHE A 1 88 ? -21.188 -11.670 11.036 1.00 57.41 88 PHE A N 1
ATOM 676 C CA . PHE A 1 88 ? -20.641 -10.316 11.056 1.00 57.41 88 PHE A CA 1
ATOM 677 C C . PHE A 1 88 ? -20.769 -9.638 9.702 1.00 57.41 88 PHE A C 1
ATOM 679 O O . PHE A 1 88 ? -20.209 -10.096 8.710 1.00 57.41 88 PHE A O 1
ATOM 686 N N . THR A 1 89 ? -21.458 -8.500 9.689 1.00 55.75 89 THR A N 1
ATOM 687 C CA . THR A 1 89 ? -21.569 -7.644 8.511 1.00 55.75 89 THR A CA 1
ATOM 688 C C . THR A 1 89 ? -20.236 -6.927 8.281 1.00 55.75 89 THR A C 1
ATOM 690 O O . THR A 1 89 ? -19.788 -6.187 9.168 1.00 55.75 89 THR A O 1
ATOM 693 N N . PRO A 1 90 ? -19.576 -7.108 7.123 1.00 60.31 90 PRO A N 1
ATOM 694 C CA . PRO A 1 90 ? -18.367 -6.363 6.806 1.00 60.31 90 PRO A CA 1
ATOM 695 C C . PRO A 1 90 ? -18.679 -4.864 6.819 1.00 60.31 90 PRO A C 1
ATOM 697 O O . PRO A 1 90 ? -19.670 -4.412 6.241 1.00 60.31 90 PRO A O 1
ATOM 700 N N . LYS A 1 91 ? -17.848 -4.069 7.498 1.00 66.06 91 LYS A N 1
ATOM 701 C CA . LYS A 1 91 ? -18.008 -2.613 7.491 1.00 66.06 91 LYS A CA 1
ATOM 702 C C . LYS A 1 91 ? -17.691 -2.105 6.082 1.00 66.06 91 LYS A C 1
ATOM 704 O O . LYS A 1 91 ? -16.550 -2.223 5.644 1.00 66.06 91 LYS A O 1
ATOM 709 N N . ARG A 1 92 ? -18.683 -1.519 5.405 1.00 79.44 92 ARG A N 1
ATOM 710 C CA . ARG A 1 92 ? -18.532 -0.857 4.099 1.00 79.44 92 ARG A CA 1
ATOM 711 C C . ARG A 1 92 ? -17.624 0.373 4.248 1.00 79.44 92 ARG A C 1
ATOM 713 O O . ARG A 1 92 ? -18.090 1.451 4.610 1.00 79.44 92 ARG A O 1
ATOM 720 N N . ASP A 1 93 ? -16.318 0.195 4.055 1.00 85.19 93 ASP A N 1
ATOM 721 C CA . ASP A 1 93 ? -15.345 1.292 3.998 1.00 85.19 93 ASP A CA 1
ATOM 722 C C . ASP A 1 93 ? -14.747 1.388 2.586 1.00 85.19 93 ASP A C 1
ATOM 724 O O . ASP A 1 93 ? -13.905 0.562 2.221 1.00 85.19 93 ASP A O 1
ATOM 728 N N . PRO A 1 94 ? -15.195 2.348 1.758 1.00 89.31 94 PRO A N 1
ATOM 729 C CA . PRO A 1 94 ? -14.823 2.388 0.346 1.00 89.31 94 PRO A CA 1
ATOM 730 C C . PRO A 1 94 ? -13.349 2.751 0.149 1.00 89.31 94 PRO A C 1
ATOM 732 O O . PRO A 1 94 ? -12.754 2.316 -0.829 1.00 89.31 94 PRO A O 1
ATOM 735 N N . ILE A 1 95 ? -12.727 3.463 1.100 1.00 90.44 95 ILE A N 1
ATOM 736 C CA . ILE A 1 95 ? -11.285 3.765 1.056 1.00 90.44 95 ILE A CA 1
ATOM 737 C C . ILE A 1 95 ? -10.474 2.477 1.197 1.00 90.44 95 ILE A C 1
ATOM 739 O O . ILE A 1 95 ? -9.560 2.242 0.418 1.00 90.44 95 ILE A O 1
ATOM 743 N N . SER A 1 96 ? -10.829 1.621 2.161 1.00 88.25 96 SER A N 1
ATOM 744 C CA . SER A 1 96 ? -10.138 0.344 2.359 1.00 88.25 96 SER A CA 1
ATOM 745 C C . SER A 1 96 ? -10.348 -0.602 1.176 1.00 88.25 96 SER A C 1
ATOM 747 O O . SER A 1 96 ? -9.419 -1.318 0.812 1.00 88.25 96 SER A O 1
ATOM 749 N N . LEU A 1 97 ? -11.538 -0.596 0.564 1.00 91.31 97 LEU A N 1
ATOM 750 C CA . LEU A 1 97 ? -11.798 -1.367 -0.653 1.00 91.31 97 LEU A CA 1
ATOM 751 C C . LEU A 1 97 ? -10.945 -0.861 -1.824 1.00 91.31 97 LEU A C 1
ATOM 753 O O . LEU A 1 97 ? -10.290 -1.670 -2.476 1.00 91.31 97 LEU A O 1
ATOM 757 N N . ALA A 1 98 ? -10.920 0.457 -2.052 1.00 94.12 98 ALA A N 1
ATOM 758 C CA . ALA A 1 98 ? -10.104 1.080 -3.088 1.00 94.12 98 ALA A CA 1
ATOM 759 C C . ALA A 1 98 ? -8.612 0.799 -2.865 1.00 94.12 98 ALA A C 1
ATOM 761 O O . ALA A 1 98 ? -7.938 0.366 -3.786 1.00 94.12 98 ALA A O 1
ATOM 762 N N . TYR A 1 99 ? -8.115 0.942 -1.634 1.00 92.56 99 TYR A N 1
ATOM 763 C CA . TYR A 1 99 ? -6.732 0.623 -1.278 1.00 92.56 99 TYR A CA 1
ATOM 764 C C . TYR A 1 99 ? -6.377 -0.835 -1.576 1.00 92.56 99 TYR A C 1
ATOM 766 O O . TYR A 1 99 ? -5.409 -1.084 -2.287 1.00 92.56 99 TYR A O 1
ATOM 774 N N . ASN A 1 100 ? -7.178 -1.795 -1.099 1.00 92.19 100 ASN A N 1
ATOM 775 C CA . ASN A 1 100 ? -6.925 -3.216 -1.351 1.00 92.19 100 ASN A CA 1
ATOM 776 C C . ASN A 1 100 ? -6.991 -3.551 -2.849 1.00 92.19 100 ASN A C 1
ATOM 778 O O . ASN A 1 100 ? -6.188 -4.347 -3.322 1.00 92.19 100 ASN A O 1
ATOM 782 N N . GLY A 1 101 ? -7.922 -2.941 -3.592 1.00 94.38 101 GLY A N 1
ATOM 783 C CA . GLY A 1 101 ? -8.053 -3.125 -5.039 1.00 94.38 101 GLY A CA 1
ATOM 784 C C . GLY A 1 101 ? -6.870 -2.548 -5.817 1.00 94.38 101 GLY A C 1
ATOM 785 O O . GLY A 1 101 ? -6.292 -3.238 -6.652 1.00 94.38 101 GLY A O 1
ATOM 786 N N . THR A 1 102 ? -6.456 -1.320 -5.501 1.00 95.44 102 THR A N 1
ATOM 787 C CA . THR A 1 102 ? -5.283 -0.673 -6.104 1.00 95.44 102 THR A CA 1
ATOM 788 C C . THR A 1 102 ? -4.003 -1.436 -5.779 1.00 95.44 102 THR A C 1
ATOM 790 O O . THR A 1 102 ? -3.179 -1.641 -6.665 1.00 95.44 102 THR A O 1
ATOM 793 N N . LEU A 1 103 ? -3.840 -1.899 -4.535 1.00 92.81 103 LEU A N 1
ATOM 794 C CA . LEU A 1 103 ? -2.684 -2.696 -4.130 1.00 92.81 103 LEU A CA 1
ATOM 795 C C . LEU A 1 103 ? -2.673 -4.048 -4.855 1.00 92.81 103 LEU A C 1
ATOM 797 O O . LEU A 1 103 ? -1.650 -4.431 -5.403 1.00 92.81 103 LEU A O 1
ATOM 801 N N . LEU A 1 104 ? -3.811 -4.741 -4.941 1.00 95.44 104 LEU A N 1
ATOM 802 C CA . LEU A 1 104 ? -3.931 -5.981 -5.712 1.00 95.44 104 LEU A CA 1
ATOM 803 C C . LEU A 1 104 ? -3.543 -5.776 -7.183 1.00 95.44 104 LEU A C 1
ATOM 805 O O . LEU A 1 104 ? -2.736 -6.537 -7.713 1.00 95.44 104 LEU A O 1
ATOM 809 N N . ALA A 1 105 ? -4.077 -4.731 -7.821 1.00 95.69 105 ALA A N 1
ATOM 810 C CA . ALA A 1 105 ? -3.750 -4.385 -9.199 1.00 95.69 105 ALA A CA 1
ATOM 811 C C . ALA A 1 105 ? -2.260 -4.056 -9.364 1.00 95.69 105 ALA A C 1
ATOM 813 O O . ALA A 1 105 ? -1.649 -4.487 -10.341 1.00 95.69 105 ALA A O 1
ATOM 814 N N . PHE A 1 106 ? -1.662 -3.345 -8.403 1.00 94.12 106 PHE A N 1
ATOM 815 C CA . PHE A 1 106 ? -0.231 -3.058 -8.390 1.00 94.12 106 PHE A CA 1
ATOM 816 C C . PHE A 1 106 ? 0.600 -4.344 -8.314 1.00 94.12 106 PHE A C 1
ATOM 818 O O . PHE A 1 106 ? 1.405 -4.583 -9.208 1.00 94.12 106 PHE A O 1
ATOM 825 N N . TYR A 1 107 ? 0.376 -5.195 -7.305 1.00 91.69 107 TYR A N 1
ATOM 826 C CA . TYR A 1 107 ? 1.138 -6.438 -7.128 1.00 91.69 107 TYR A CA 1
ATOM 827 C C . TYR A 1 107 ? 0.989 -7.367 -8.330 1.00 91.69 107 TYR A C 1
ATOM 829 O O . TYR A 1 107 ? 1.977 -7.938 -8.7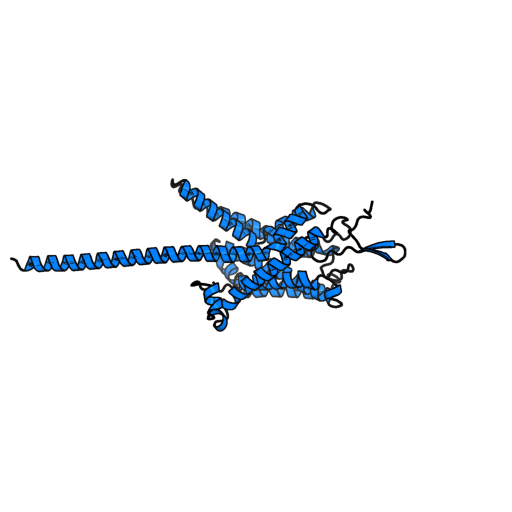83 1.00 91.69 107 TYR A O 1
ATOM 837 N N . PHE A 1 108 ? -0.222 -7.492 -8.876 1.00 93.12 108 PHE A N 1
ATOM 838 C CA . PHE A 1 108 ? -0.462 -8.282 -10.079 1.00 93.12 108 PHE A CA 1
ATOM 839 C C . PHE A 1 108 ? 0.299 -7.716 -11.283 1.00 93.12 108 PHE A C 1
ATOM 841 O O . PHE A 1 108 ? 1.046 -8.445 -11.931 1.00 93.12 108 PHE A O 1
ATOM 848 N N . THR A 1 109 ? 0.172 -6.409 -11.541 1.00 92.31 109 THR A N 1
ATOM 849 C CA . THR A 1 109 ? 0.831 -5.761 -12.684 1.00 92.31 109 THR A CA 1
ATOM 850 C C . THR A 1 109 ? 2.350 -5.866 -12.576 1.00 92.31 109 THR A C 1
ATOM 852 O O . THR A 1 109 ? 3.008 -6.276 -13.528 1.00 92.31 109 THR A O 1
ATOM 855 N N . PHE A 1 110 ? 2.898 -5.554 -11.400 1.00 88.25 110 PHE A N 1
ATOM 856 C CA . PHE A 1 110 ? 4.331 -5.581 -11.135 1.00 88.25 110 PHE A CA 1
ATOM 857 C C . PHE A 1 110 ? 4.911 -7.001 -11.149 1.00 88.25 110 PHE A C 1
ATOM 859 O O . PHE A 1 110 ? 6.026 -7.186 -11.605 1.00 88.25 110 PHE A O 1
ATOM 866 N N . THR A 1 111 ? 4.177 -8.019 -10.696 1.00 87.56 111 THR A N 1
ATOM 867 C CA . THR A 1 111 ? 4.697 -9.402 -10.677 1.00 87.56 111 THR A CA 1
ATOM 868 C C . THR A 1 111 ? 4.617 -10.072 -12.049 1.00 87.56 111 THR A C 1
ATOM 870 O O . THR A 1 111 ? 5.478 -10.878 -12.386 1.00 87.56 111 THR A O 1
ATOM 873 N N . VAL A 1 112 ? 3.578 -9.779 -12.839 1.00 87.88 112 VAL A N 1
ATOM 874 C CA . VAL A 1 112 ? 3.315 -10.481 -14.109 1.00 87.88 112 VAL A CA 1
ATOM 875 C C . VAL A 1 112 ? 3.933 -9.765 -15.308 1.00 87.88 112 VAL A C 1
ATOM 877 O O . VAL A 1 112 ? 4.469 -10.419 -16.200 1.00 87.88 112 VAL A O 1
ATOM 880 N N . PHE A 1 113 ? 3.865 -8.432 -15.348 1.00 87.56 113 PHE A N 1
ATOM 881 C CA . PHE A 1 113 ? 4.198 -7.650 -16.543 1.00 87.56 113 PHE A CA 1
ATOM 882 C C . PHE A 1 113 ? 5.470 -6.799 -16.404 1.00 87.56 113 PHE A C 1
ATOM 884 O O . PHE A 1 113 ? 5.800 -6.052 -17.321 1.00 87.56 113 PHE A O 1
ATOM 891 N N . SER A 1 114 ? 6.218 -6.912 -15.302 1.00 83.62 114 SER A N 1
ATOM 892 C CA . SER A 1 114 ? 7.529 -6.252 -15.159 1.00 83.62 114 SER A CA 1
ATOM 893 C C . SER A 1 114 ? 8.563 -6.744 -16.175 1.00 83.62 114 SER A C 1
ATOM 895 O O . SER A 1 114 ? 9.528 -6.046 -16.477 1.00 83.62 114 SER A O 1
ATOM 897 N N . ASN A 1 115 ? 8.366 -7.941 -16.717 1.00 81.62 115 ASN A N 1
ATOM 898 C CA . ASN A 1 115 ? 9.252 -8.551 -17.690 1.00 81.62 115 ASN A CA 1
ATOM 899 C C . ASN A 1 115 ? 8.907 -8.091 -19.115 1.00 81.62 115 ASN A C 1
ATOM 901 O O . ASN A 1 115 ? 7.807 -8.363 -19.610 1.00 81.62 115 ASN A O 1
ATOM 905 N N . GLN A 1 116 ? 9.865 -7.474 -19.816 1.00 81.81 116 GLN A N 1
ATOM 906 C CA . GLN A 1 116 ? 9.670 -7.025 -21.198 1.00 81.81 116 GLN A CA 1
ATOM 907 C C . GLN A 1 116 ? 9.339 -8.174 -22.156 1.00 81.81 116 GLN A C 1
ATOM 909 O O . GLN A 1 116 ? 8.623 -7.956 -23.128 1.00 81.81 116 GLN A O 1
ATOM 914 N N . THR A 1 117 ? 9.785 -9.405 -21.891 1.00 83.81 117 THR A N 1
ATOM 915 C CA . THR A 1 117 ? 9.420 -10.553 -22.746 1.00 83.81 117 THR A CA 1
ATOM 916 C C . THR A 1 117 ? 7.926 -10.882 -22.683 1.00 83.81 117 THR A C 1
ATOM 918 O O . THR A 1 117 ? 7.372 -11.368 -23.664 1.00 83.81 117 THR A O 1
ATOM 921 N N . VAL A 1 118 ? 7.260 -10.562 -21.566 1.00 85.50 118 VAL A N 1
ATOM 922 C CA . VAL A 1 118 ? 5.810 -10.729 -21.389 1.00 85.50 118 VAL A CA 1
ATOM 923 C C . VAL A 1 118 ? 5.060 -9.483 -21.861 1.00 85.50 118 VAL A C 1
ATOM 925 O O . VAL A 1 118 ? 4.050 -9.595 -22.550 1.00 85.50 118 VAL A O 1
ATOM 928 N N . ALA A 1 119 ? 5.546 -8.287 -21.513 1.00 85.69 119 ALA A N 1
ATOM 929 C CA . ALA A 1 119 ? 4.884 -7.027 -21.855 1.00 85.69 119 ALA A CA 1
ATOM 930 C C . ALA A 1 119 ? 5.091 -6.591 -23.319 1.00 85.69 119 ALA A C 1
ATOM 932 O O . ALA A 1 119 ? 4.319 -5.786 -23.844 1.00 85.69 119 ALA A O 1
ATOM 933 N N . GLY A 1 120 ? 6.131 -7.094 -23.987 1.00 87.12 120 GLY A N 1
ATOM 934 C CA . GLY A 1 120 ? 6.461 -6.777 -25.373 1.00 87.12 120 GLY A CA 1
ATOM 935 C C . GLY A 1 120 ? 6.599 -5.273 -25.620 1.00 87.12 120 GLY A C 1
ATOM 936 O O . GLY A 1 120 ? 7.284 -4.551 -24.892 1.00 87.12 120 GLY A O 1
ATOM 937 N N . SER A 1 121 ? 5.907 -4.783 -26.650 1.00 87.50 121 SER A N 1
ATOM 938 C CA . SER A 1 121 ? 5.858 -3.359 -27.010 1.00 87.50 121 SER A CA 1
ATOM 939 C C . SER A 1 121 ? 5.079 -2.495 -26.012 1.00 87.50 121 SER A C 1
ATOM 941 O O . SER A 1 121 ? 5.262 -1.280 -25.991 1.00 87.50 121 SER A O 1
ATOM 943 N N . ALA A 1 122 ? 4.255 -3.093 -25.145 1.00 90.38 122 ALA A N 1
ATOM 944 C CA . ALA A 1 122 ? 3.488 -2.374 -24.130 1.00 90.38 122 ALA A CA 1
ATOM 945 C C . ALA A 1 122 ? 4.288 -2.099 -22.843 1.00 90.38 122 ALA A C 1
ATOM 947 O O . ALA A 1 122 ? 3.745 -1.526 -21.902 1.00 90.38 122 ALA A O 1
ATOM 948 N N . CYS A 1 123 ? 5.573 -2.464 -22.788 1.00 90.06 123 CYS A N 1
ATOM 949 C CA . CYS A 1 123 ? 6.426 -2.351 -21.602 1.00 90.06 123 CYS A CA 1
ATOM 950 C C . CYS A 1 123 ? 6.401 -0.960 -20.941 1.00 90.06 123 CYS A C 1
ATOM 952 O O . CYS A 1 123 ? 6.199 -0.843 -19.733 1.00 90.06 123 CYS A O 1
ATOM 954 N N . GLN A 1 124 ? 6.511 0.111 -21.734 1.00 91.31 124 GLN A N 1
ATOM 955 C CA . GLN A 1 124 ? 6.469 1.484 -21.212 1.00 91.31 124 GLN A CA 1
ATOM 956 C C . GLN A 1 124 ? 5.089 1.852 -20.644 1.00 91.31 124 GLN A C 1
ATOM 958 O O . GLN A 1 124 ? 4.996 2.524 -19.618 1.00 91.31 124 GLN A O 1
ATOM 963 N N . ALA A 1 125 ? 4.011 1.389 -21.284 1.00 92.69 125 ALA A N 1
ATOM 964 C CA . ALA A 1 125 ? 2.648 1.623 -20.814 1.00 92.69 125 ALA A CA 1
ATOM 965 C C . ALA A 1 125 ? 2.367 0.849 -19.517 1.00 92.69 125 ALA A C 1
ATOM 967 O O . ALA A 1 125 ? 1.812 1.406 -18.572 1.00 92.69 125 ALA A O 1
ATOM 968 N N . VAL A 1 126 ? 2.812 -0.408 -19.433 1.00 93.12 126 VAL A N 1
ATOM 969 C CA . VAL A 1 126 ? 2.741 -1.221 -18.212 1.00 93.12 126 VAL A CA 1
ATOM 970 C C . VAL A 1 126 ? 3.505 -0.554 -17.070 1.00 93.12 126 VAL A C 1
ATOM 972 O O . VAL A 1 126 ? 2.972 -0.457 -15.966 1.00 93.12 126 VAL A O 1
ATOM 975 N N . ALA A 1 127 ? 4.714 -0.047 -17.330 1.00 91.62 127 ALA A N 1
ATOM 976 C CA . ALA A 1 127 ? 5.505 0.675 -16.338 1.00 91.62 127 ALA A CA 1
ATOM 977 C C . ALA A 1 127 ? 4.762 1.918 -15.816 1.00 91.62 127 ALA A C 1
ATOM 979 O O . ALA A 1 127 ? 4.697 2.138 -14.605 1.00 91.62 127 ALA A O 1
ATOM 980 N N . ALA A 1 128 ? 4.136 2.693 -16.710 1.00 94.25 128 ALA A N 1
ATOM 981 C CA . ALA A 1 128 ? 3.330 3.856 -16.340 1.00 94.25 128 ALA A CA 1
ATOM 982 C C . ALA A 1 128 ? 2.098 3.478 -15.501 1.00 94.25 128 ALA A C 1
ATOM 984 O O . ALA A 1 128 ? 1.806 4.137 -14.499 1.00 94.25 128 ALA A O 1
ATOM 985 N N . ILE A 1 129 ? 1.403 2.392 -15.858 1.00 95.31 129 ILE A N 1
ATOM 986 C CA . ILE A 1 129 ? 0.261 1.863 -15.097 1.00 95.31 129 ILE A CA 1
ATOM 987 C C . ILE A 1 129 ? 0.710 1.415 -13.704 1.00 95.31 129 ILE A C 1
ATOM 989 O O . ILE A 1 129 ? 0.108 1.812 -12.706 1.00 95.31 129 ILE A O 1
ATOM 993 N N . ALA A 1 130 ? 1.781 0.628 -13.612 1.00 93.44 130 ALA A N 1
ATOM 994 C CA . ALA A 1 130 ? 2.289 0.130 -12.342 1.00 93.44 130 ALA A CA 1
ATOM 995 C C . ALA A 1 130 ? 2.773 1.277 -11.434 1.00 93.44 130 ALA A C 1
ATOM 997 O O . ALA A 1 130 ? 2.463 1.285 -10.241 1.00 93.44 130 ALA A O 1
ATOM 998 N N . TYR A 1 131 ? 3.434 2.294 -11.999 1.00 93.38 131 TYR A N 1
ATOM 999 C CA . TYR A 1 131 ? 3.809 3.516 -11.282 1.00 93.38 131 TYR A CA 1
ATOM 1000 C C . TYR A 1 131 ? 2.584 4.294 -10.773 1.00 93.38 131 TYR A C 1
ATOM 1002 O O . TYR A 1 131 ? 2.528 4.670 -9.600 1.00 93.38 131 TYR A O 1
ATOM 1010 N N . CYS A 1 132 ? 1.565 4.478 -11.620 1.00 95.94 132 CYS A N 1
ATOM 1011 C CA . CYS A 1 132 ? 0.306 5.118 -11.239 1.00 95.94 132 CYS A CA 1
ATOM 1012 C C . CYS A 1 132 ? -0.377 4.379 -10.078 1.00 95.94 132 CYS A C 1
ATOM 1014 O O . CYS A 1 132 ? -0.828 5.010 -9.118 1.00 95.94 132 CYS A O 1
ATOM 1016 N N . LEU A 1 133 ? -0.442 3.045 -10.137 1.00 96.12 133 LEU A N 1
ATOM 1017 C CA . LEU A 1 133 ? -1.038 2.208 -9.092 1.00 96.12 133 LEU A CA 1
ATOM 1018 C C . LEU A 1 133 ? -0.244 2.281 -7.780 1.00 96.12 133 LEU A C 1
ATOM 1020 O O . LEU A 1 133 ? -0.847 2.423 -6.713 1.00 96.12 133 LEU A O 1
ATOM 1024 N N . LEU A 1 134 ? 1.092 2.259 -7.848 1.00 93.12 134 LEU A N 1
ATOM 1025 C CA . LEU A 1 134 ? 1.955 2.422 -6.678 1.00 93.12 134 LEU A CA 1
ATOM 1026 C C . LEU A 1 134 ? 1.694 3.770 -6.000 1.00 93.12 134 LEU A C 1
ATOM 1028 O O . LEU A 1 134 ? 1.366 3.808 -4.813 1.00 93.12 134 LEU A O 1
ATOM 1032 N N . LEU A 1 135 ? 1.762 4.869 -6.753 1.00 94.25 135 LEU A N 1
ATOM 1033 C CA . LEU A 1 135 ? 1.556 6.211 -6.213 1.00 94.25 135 LEU A CA 1
ATOM 1034 C C . LEU A 1 135 ? 0.126 6.392 -5.675 1.00 94.25 135 LEU A C 1
ATOM 1036 O O . LEU A 1 135 ? -0.062 6.964 -4.602 1.00 94.25 135 LEU A O 1
ATOM 1040 N N . SER A 1 136 ? -0.873 5.810 -6.341 1.00 96.31 136 SER A N 1
ATOM 1041 C CA . SER A 1 136 ? -2.253 5.770 -5.842 1.00 96.31 136 SER A CA 1
ATOM 1042 C C . SER A 1 136 ? -2.366 5.049 -4.501 1.00 96.31 136 SER A C 1
ATOM 1044 O O . SER A 1 136 ? -3.033 5.535 -3.585 1.00 96.31 136 SER A O 1
ATOM 1046 N N . SER A 1 137 ? -1.681 3.912 -4.343 1.00 94.25 137 SER A N 1
ATOM 1047 C CA . SER A 1 137 ? -1.665 3.167 -3.081 1.00 94.25 137 SER A CA 1
ATOM 1048 C C . SER A 1 137 ? -0.992 3.963 -1.953 1.00 94.25 137 SER A C 1
ATOM 1050 O O . SER A 1 137 ? -1.492 3.975 -0.824 1.00 94.25 137 SER A O 1
ATOM 1052 N N . ILE A 1 138 ? 0.077 4.707 -2.264 1.00 93.19 138 ILE A N 1
ATOM 1053 C CA . ILE A 1 138 ? 0.780 5.589 -1.325 1.00 93.19 138 ILE A CA 1
ATOM 1054 C C . ILE A 1 138 ? -0.147 6.715 -0.851 1.00 93.19 138 ILE A C 1
ATOM 1056 O O . ILE A 1 138 ? -0.324 6.893 0.356 1.00 93.19 138 ILE A O 1
ATOM 1060 N N . ILE A 1 139 ? -0.793 7.439 -1.771 1.00 94.69 139 ILE A N 1
ATOM 1061 C CA . ILE A 1 139 ? -1.686 8.555 -1.419 1.00 94.69 139 ILE A CA 1
ATOM 1062 C C . ILE A 1 139 ? -2.914 8.050 -0.637 1.00 94.69 139 ILE A C 1
ATOM 1064 O O . ILE A 1 139 ? -3.286 8.652 0.374 1.00 94.69 139 ILE A O 1
ATOM 1068 N N . LEU A 1 140 ? -3.502 6.905 -1.015 1.00 94.00 140 LEU A N 1
ATOM 1069 C CA . LEU A 1 140 ? -4.575 6.264 -0.236 1.00 94.00 140 LEU A CA 1
ATOM 1070 C C . LEU A 1 140 ? -4.131 5.944 1.196 1.00 94.00 140 LEU A C 1
ATOM 1072 O O . LEU A 1 140 ? -4.869 6.228 2.142 1.00 94.00 140 LEU A O 1
ATOM 1076 N N . THR A 1 141 ? -2.918 5.414 1.367 1.00 91.94 141 THR A N 1
ATOM 1077 C CA . THR A 1 141 ? -2.363 5.092 2.690 1.00 91.94 141 THR A CA 1
ATOM 1078 C C . THR A 1 141 ? -2.155 6.358 3.527 1.00 91.94 141 THR A C 1
ATOM 1080 O O . THR A 1 141 ? -2.542 6.395 4.697 1.00 91.94 141 THR A O 1
ATOM 1083 N N . ILE A 1 142 ? -1.635 7.432 2.919 1.00 91.56 142 ILE A N 1
ATOM 1084 C CA . ILE A 1 142 ? -1.469 8.748 3.556 1.00 91.56 142 ILE A CA 1
ATOM 1085 C C . ILE A 1 142 ? -2.815 9.273 4.069 1.00 91.56 142 ILE A C 1
ATOM 1087 O O . ILE A 1 142 ? -2.930 9.644 5.241 1.00 91.56 142 ILE A O 1
ATOM 1091 N N . PHE A 1 143 ? -3.857 9.271 3.234 1.00 92.06 143 PHE A N 1
ATOM 1092 C CA . PHE A 1 143 ? -5.184 9.733 3.648 1.00 92.06 143 PHE A CA 1
ATOM 1093 C C . PHE A 1 143 ? -5.830 8.830 4.698 1.00 92.06 143 PHE A C 1
ATOM 1095 O O . PHE A 1 143 ? -6.508 9.327 5.600 1.00 92.06 143 PHE A O 1
ATOM 1102 N N . GLN A 1 144 ? -5.612 7.516 4.632 1.00 88.75 144 GLN A N 1
ATOM 1103 C CA . GLN A 1 144 ? -6.080 6.584 5.656 1.00 88.75 144 GLN A CA 1
ATOM 1104 C C . GLN A 1 144 ? -5.417 6.860 7.017 1.00 88.75 144 GLN A C 1
ATOM 1106 O O . GLN A 1 144 ? -6.100 6.854 8.050 1.00 88.75 144 GLN A O 1
ATOM 1111 N N . ALA A 1 145 ? -4.119 7.172 7.025 1.00 86.88 145 ALA A N 1
ATOM 1112 C CA . ALA A 1 145 ? -3.388 7.594 8.217 1.00 86.88 145 ALA A CA 1
ATOM 1113 C C . ALA A 1 145 ? -3.974 8.891 8.799 1.00 86.88 145 ALA A C 1
ATOM 1115 O O . ALA A 1 145 ? -4.387 8.929 9.964 1.00 86.88 145 ALA A O 1
ATOM 1116 N N . LEU A 1 146 ? -4.137 9.913 7.950 1.00 87.62 146 LEU A N 1
ATOM 1117 C CA . LEU A 1 146 ? -4.704 11.210 8.325 1.00 87.62 146 LEU A CA 1
ATOM 1118 C C . LEU A 1 146 ? -6.128 11.080 8.869 1.00 87.62 146 LEU A C 1
ATOM 1120 O O . LEU A 1 146 ? -6.443 11.650 9.912 1.00 87.62 146 LEU A O 1
ATOM 1124 N N . ARG A 1 147 ? -6.987 10.279 8.226 1.00 86.50 147 ARG A N 1
ATOM 1125 C CA . ARG A 1 147 ? -8.348 9.999 8.706 1.00 86.50 147 ARG A CA 1
ATOM 1126 C C . ARG A 1 147 ? -8.332 9.366 10.086 1.00 86.50 147 ARG A C 1
ATOM 1128 O O . ARG A 1 147 ? -9.151 9.735 10.929 1.00 86.50 147 ARG A O 1
ATOM 1135 N N . THR A 1 148 ? -7.386 8.471 10.347 1.00 81.69 148 THR A N 1
ATOM 1136 C CA . THR A 1 148 ? -7.301 7.815 11.650 1.00 81.69 148 THR A CA 1
ATOM 1137 C C . THR A 1 148 ? -6.888 8.783 12.758 1.00 81.69 148 THR A C 1
ATOM 1139 O O . THR A 1 148 ? -7.464 8.743 13.844 1.00 81.69 148 THR A O 1
ATOM 1142 N N . VAL A 1 149 ? -5.965 9.706 12.479 1.00 81.56 149 VAL A N 1
ATOM 1143 C CA . VAL A 1 149 ? -5.565 10.752 13.436 1.00 81.56 149 VAL A CA 1
ATOM 1144 C C . VAL A 1 149 ? -6.635 11.837 13.583 1.00 81.56 149 VAL A C 1
ATOM 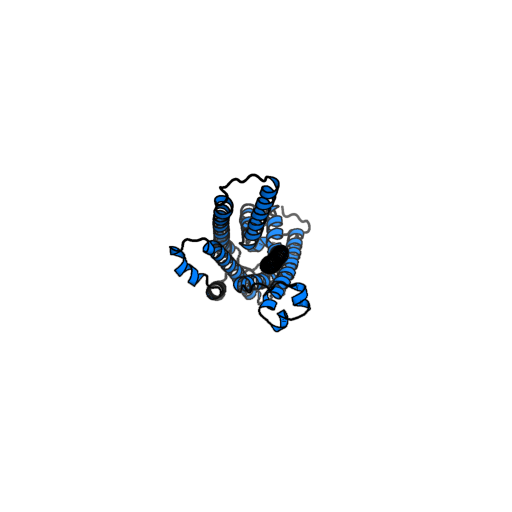1146 O O . VAL A 1 149 ? -6.858 12.321 14.692 1.00 81.56 149 VAL A O 1
ATOM 1149 N N . SER A 1 150 ? -7.362 12.168 12.509 1.00 80.50 150 SER A N 1
ATOM 1150 C CA . SER A 1 150 ? -8.401 13.213 12.490 1.00 80.50 150 SER A CA 1
ATOM 1151 C C . SER A 1 150 ? -9.498 13.021 13.537 1.00 80.50 150 SER A C 1
ATOM 1153 O O . SER A 1 150 ? -10.016 14.002 14.062 1.00 80.50 150 SER A O 1
ATOM 1155 N N . MET A 1 151 ? -9.790 11.771 13.918 1.00 74.69 151 MET A N 1
ATOM 1156 C CA . MET A 1 151 ? -10.752 11.447 14.980 1.00 74.69 151 MET A CA 1
ATOM 1157 C C . MET A 1 151 ? -10.358 12.001 16.359 1.00 74.69 151 MET A C 1
ATOM 1159 O O . MET A 1 151 ? -11.183 12.029 17.268 1.00 74.69 151 MET A O 1
ATOM 1163 N N . PHE A 1 152 ? -9.106 12.425 16.527 1.00 75.50 152 PHE A N 1
ATOM 1164 C CA . PHE A 1 152 ? -8.544 12.879 17.793 1.00 75.50 152 PHE A CA 1
ATOM 1165 C C . PHE A 1 152 ? -8.085 14.347 17.780 1.00 75.50 152 PHE A C 1
ATOM 1167 O O . PHE A 1 152 ? -7.552 14.817 18.794 1.00 75.50 152 PHE A O 1
ATOM 1174 N N . LEU A 1 153 ? -8.246 15.058 16.656 1.00 77.44 153 LEU A N 1
ATOM 1175 C CA . LEU A 1 153 ? -7.895 16.475 16.533 1.00 77.44 153 LEU A CA 1
ATOM 1176 C C . LEU A 1 153 ? -8.959 17.390 17.181 1.00 77.44 153 LEU A C 1
ATOM 1178 O O . LEU A 1 153 ? -10.131 17.016 17.270 1.00 77.44 153 LEU A O 1
ATOM 1182 N N . PRO A 1 154 ? 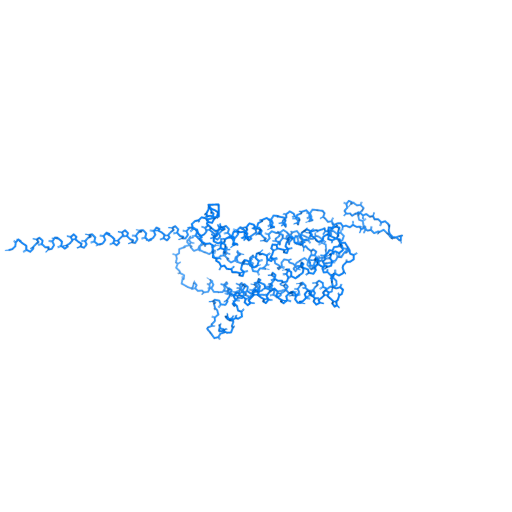-8.565 18.592 17.649 1.00 73.62 154 PRO A N 1
ATOM 1183 C CA . PRO A 1 154 ? -9.482 19.573 18.226 1.00 73.62 154 PRO A CA 1
ATOM 1184 C C . PRO A 1 154 ? -10.516 20.077 17.207 1.00 73.62 154 PRO A C 1
ATOM 1186 O O . PRO A 1 154 ? -10.256 20.141 16.005 1.00 73.62 154 PRO A O 1
ATOM 1189 N N . HIS A 1 155 ? -11.687 20.490 17.710 1.00 73.56 155 HIS A N 1
ATOM 1190 C CA . HIS A 1 155 ? -12.867 20.853 16.908 1.00 73.56 155 HIS A CA 1
ATOM 1191 C C . HIS A 1 155 ? -12.610 21.981 15.888 1.00 73.56 155 HIS A C 1
ATOM 1193 O O . HIS A 1 155 ? -13.270 22.036 14.857 1.00 73.56 155 HIS A O 1
ATOM 1199 N N . ILE A 1 156 ? -11.603 22.822 16.149 1.00 73.19 156 ILE A N 1
ATOM 1200 C CA . ILE A 1 156 ? -11.246 24.019 15.374 1.00 73.19 156 ILE A CA 1
ATOM 1201 C C . ILE A 1 156 ? -10.713 23.676 13.969 1.00 73.19 156 ILE A C 1
ATOM 1203 O O . ILE A 1 156 ? -11.066 24.338 13.002 1.00 73.19 156 ILE A O 1
ATOM 1207 N N . ILE A 1 157 ? -9.907 22.615 13.828 1.00 75.12 157 ILE A N 1
ATOM 1208 C CA . ILE A 1 157 ? -9.289 22.206 12.542 1.00 75.12 157 ILE A CA 1
ATOM 1209 C C . ILE A 1 157 ? -10.206 21.236 11.768 1.00 75.12 157 ILE A C 1
ATOM 1211 O O . ILE A 1 157 ? -10.041 20.974 10.575 1.00 75.12 157 ILE A O 1
ATOM 1215 N N . MET A 1 158 ? -11.222 20.699 12.444 1.00 74.88 158 MET A N 1
ATOM 1216 C CA . MET A 1 158 ? -12.049 19.618 11.931 1.00 74.88 158 MET A CA 1
ATOM 1217 C C . MET A 1 158 ? -12.982 19.964 10.749 1.00 74.88 158 MET A C 1
ATOM 1219 O O . MET A 1 158 ? -13.203 19.053 9.952 1.00 74.88 158 MET A O 1
ATOM 1223 N N . PRO A 1 159 ? -13.542 21.181 10.561 1.00 79.12 159 PRO A N 1
ATOM 1224 C CA . PRO A 1 159 ? -14.525 21.401 9.495 1.00 79.12 159 PRO A CA 1
ATOM 1225 C C . PRO A 1 159 ? -13.906 21.324 8.092 1.00 79.12 159 PRO A C 1
ATOM 1227 O O . PRO A 1 159 ? -14.425 20.596 7.246 1.00 79.12 159 PRO A O 1
ATOM 1230 N N . LEU A 1 160 ? -12.765 21.985 7.864 1.00 77.06 160 LEU A N 1
ATOM 1231 C CA . LEU A 1 160 ? -12.057 21.941 6.580 1.00 77.06 160 LEU A CA 1
ATOM 1232 C C . LEU A 1 160 ? -11.509 20.535 6.302 1.00 77.06 160 LEU A C 1
ATOM 1234 O O . LEU A 1 160 ? -11.740 19.959 5.238 1.00 77.06 160 LEU A O 1
ATOM 1238 N N . LEU A 1 161 ? -10.850 19.938 7.300 1.00 80.88 161 LEU A N 1
ATOM 1239 C CA . LEU A 1 161 ? -10.250 18.613 7.178 1.00 80.88 161 LEU A CA 1
ATOM 1240 C C . LEU A 1 161 ? -11.307 17.527 6.910 1.00 80.88 161 LEU A C 1
ATOM 1242 O O . LEU A 1 161 ? -11.063 16.594 6.151 1.00 80.88 161 LEU A O 1
ATOM 1246 N N . ARG A 1 162 ? -12.515 17.659 7.471 1.00 80.88 162 ARG A N 1
ATOM 1247 C CA . ARG A 1 162 ? -13.617 16.710 7.253 1.00 80.88 162 ARG A CA 1
ATOM 1248 C C . ARG A 1 162 ? -14.121 16.705 5.812 1.00 80.88 162 ARG A C 1
ATOM 1250 O O . ARG A 1 162 ? -14.571 15.653 5.369 1.00 80.88 162 ARG A O 1
ATOM 1257 N N . ILE A 1 163 ? -14.067 17.832 5.096 1.00 83.69 163 ILE A N 1
ATOM 1258 C CA . ILE A 1 163 ? -14.449 17.896 3.676 1.00 83.69 163 ILE A CA 1
ATOM 1259 C C . ILE A 1 163 ? -13.420 17.136 2.836 1.00 83.69 163 ILE A C 1
ATOM 1261 O O . ILE A 1 163 ? -13.795 16.229 2.096 1.00 83.69 163 ILE A O 1
ATOM 1265 N N . PHE A 1 164 ? -12.131 17.435 3.018 1.00 84.56 164 PHE A N 1
ATOM 1266 C CA . PHE A 1 164 ? -11.048 16.766 2.288 1.00 84.56 164 PHE A CA 1
ATOM 1267 C C . PHE A 1 164 ? -10.944 15.268 2.599 1.00 84.56 164 PHE A C 1
ATOM 1269 O O . PHE A 1 164 ? -10.668 14.472 1.708 1.00 84.56 164 PHE A O 1
ATOM 1276 N N . LEU A 1 165 ? -11.226 14.858 3.839 1.00 87.31 165 LEU A N 1
ATOM 1277 C CA . LEU A 1 165 ? -11.196 13.454 4.264 1.00 87.31 165 LEU A CA 1
ATOM 1278 C C . LEU A 1 165 ? -12.499 12.687 3.980 1.00 87.31 165 LEU A C 1
ATOM 1280 O O . LEU A 1 165 ? -12.681 11.569 4.480 1.00 87.31 165 LEU A O 1
ATOM 1284 N N . ARG A 1 166 ? -13.426 13.251 3.189 1.00 90.31 166 ARG A N 1
ATOM 1285 C CA . ARG A 1 166 ? -14.591 12.496 2.713 1.00 90.31 166 ARG A CA 1
ATOM 1286 C C . ARG A 1 166 ? -14.126 11.338 1.824 1.00 90.31 166 ARG A C 1
ATOM 1288 O O . ARG A 1 166 ? -13.279 11.553 0.962 1.00 90.31 166 ARG A O 1
ATOM 1295 N N . PRO A 1 167 ? -14.710 10.131 1.957 1.00 89.81 167 PRO A N 1
ATOM 1296 C CA . PRO A 1 167 ? -14.230 8.958 1.231 1.00 89.81 167 PRO A CA 1
ATOM 1297 C C . PRO A 1 167 ? -14.166 9.129 -0.287 1.00 89.81 167 PRO A C 1
ATOM 1299 O O . PRO A 1 167 ? -13.176 8.737 -0.890 1.00 89.81 167 PRO A O 1
ATOM 1302 N N . MET A 1 168 ? -15.179 9.758 -0.891 1.00 90.50 168 MET A N 1
ATOM 1303 C CA . MET A 1 168 ? -15.197 9.987 -2.340 1.00 90.50 168 MET A CA 1
ATOM 1304 C C . MET A 1 168 ? -14.115 10.975 -2.777 1.00 90.50 168 MET A C 1
ATOM 1306 O O . MET A 1 168 ? -13.409 10.700 -3.736 1.00 90.50 168 MET A O 1
ATOM 1310 N N . CYS A 1 169 ? -13.917 12.074 -2.040 1.00 92.38 169 CYS A N 1
ATOM 1311 C CA . CYS A 1 169 ? -12.849 13.032 -2.331 1.00 92.38 169 CYS A CA 1
ATOM 1312 C C . CYS A 1 169 ? -11.471 12.371 -2.239 1.00 92.38 169 CYS A C 1
ATOM 1314 O O . CYS A 1 169 ? -10.663 12.534 -3.145 1.00 92.38 169 CYS A O 1
ATOM 1316 N N . VAL A 1 170 ? -11.232 11.583 -1.187 1.00 94.38 170 VAL A N 1
ATOM 1317 C CA . VAL A 1 170 ? -9.980 10.836 -1.012 1.00 94.38 170 VAL A CA 1
ATOM 1318 C C . VAL A 1 170 ? -9.742 9.886 -2.182 1.00 94.38 170 VAL A C 1
ATOM 1320 O O . VAL A 1 170 ? -8.662 9.905 -2.756 1.00 94.38 170 VAL A O 1
ATOM 1323 N N . ILE A 1 171 ? -10.737 9.082 -2.567 1.00 94.88 171 ILE A N 1
ATOM 1324 C CA . ILE A 1 171 ? -10.592 8.130 -3.677 1.00 94.88 171 ILE A CA 1
ATOM 1325 C C . ILE A 1 171 ? -10.312 8.870 -4.988 1.00 94.88 171 ILE A C 1
ATOM 1327 O O . ILE A 1 171 ? -9.376 8.508 -5.696 1.00 94.88 171 ILE A O 1
ATOM 1331 N N . THR A 1 172 ? -11.065 9.932 -5.288 1.00 94.50 172 THR A N 1
ATOM 1332 C CA . THR A 1 172 ? -10.860 10.721 -6.507 1.00 94.50 172 THR A CA 1
ATOM 1333 C C . THR A 1 172 ? -9.470 11.341 -6.539 1.00 94.50 172 THR A C 1
ATOM 1335 O O . THR A 1 172 ? -8.772 11.184 -7.531 1.00 94.50 172 THR A O 1
ATOM 1338 N N . ILE A 1 173 ? -9.031 12.000 -5.463 1.00 94.88 173 ILE A N 1
ATOM 1339 C CA . ILE A 1 173 ? -7.708 12.639 -5.390 1.00 94.88 173 ILE A CA 1
ATOM 1340 C C . ILE A 1 173 ? -6.598 11.595 -5.539 1.00 94.88 173 ILE A C 1
ATOM 1342 O O . ILE A 1 173 ? -5.677 11.788 -6.332 1.00 94.88 173 ILE A O 1
ATOM 1346 N N . SER A 1 174 ? -6.701 10.478 -4.816 1.00 95.50 174 SER A N 1
ATOM 1347 C CA . SER A 1 174 ? -5.679 9.434 -4.827 1.00 95.50 174 SER A CA 1
ATOM 1348 C C . SER A 1 174 ? -5.581 8.662 -6.137 1.00 95.50 174 SER A C 1
ATOM 1350 O O . SER A 1 174 ? -4.569 8.010 -6.337 1.00 95.50 174 SER A O 1
ATOM 1352 N N . LEU A 1 175 ? -6.593 8.693 -7.006 1.00 95.94 175 LEU A N 1
ATOM 1353 C CA . LEU A 1 175 ? -6.535 8.052 -8.325 1.00 95.94 175 LEU A CA 1
ATOM 1354 C C . LEU A 1 175 ? -6.236 9.065 -9.434 1.00 95.94 175 LEU A C 1
ATOM 1356 O O . LEU A 1 175 ? -5.404 8.808 -10.299 1.00 95.94 175 LEU A O 1
ATOM 1360 N N . LEU A 1 176 ? -6.878 10.234 -9.390 1.00 96.12 176 LEU A N 1
ATOM 1361 C CA . LEU A 1 176 ? -6.759 11.254 -10.427 1.00 96.12 176 LEU A CA 1
ATOM 1362 C C . LEU A 1 176 ? -5.371 11.893 -10.443 1.00 96.12 176 LEU A C 1
ATOM 1364 O O . LEU A 1 176 ? -4.791 12.030 -11.514 1.00 96.12 176 LEU A O 1
ATOM 1368 N N . ILE A 1 177 ? -4.817 12.269 -9.283 1.00 95.31 177 ILE A N 1
ATOM 1369 C CA . ILE A 1 177 ? -3.501 12.925 -9.239 1.00 95.31 177 ILE A CA 1
ATOM 1370 C C . ILE A 1 177 ? -2.406 11.995 -9.787 1.00 95.31 177 ILE A C 1
ATOM 1372 O O . ILE A 1 177 ? -1.697 12.417 -10.703 1.00 95.31 177 ILE A O 1
ATOM 1376 N N . PRO A 1 178 ? -2.268 10.736 -9.324 1.00 96.25 178 PRO A N 1
ATOM 1377 C CA . PRO A 1 178 ? -1.282 9.816 -9.888 1.00 96.25 178 PRO A CA 1
ATOM 1378 C C . PRO A 1 178 ? -1.486 9.526 -11.366 1.00 96.25 178 PRO A C 1
ATOM 1380 O O . PRO A 1 178 ? -0.503 9.428 -12.094 1.00 96.25 178 PRO A O 1
ATOM 1383 N N . PHE A 1 179 ? -2.738 9.430 -11.815 1.00 96.44 179 PHE A N 1
ATOM 1384 C CA . PHE A 1 179 ? -3.050 9.229 -13.223 1.00 96.44 179 PHE A CA 1
ATOM 1385 C C . PHE A 1 179 ? -2.559 10.399 -14.079 1.00 96.44 179 PHE A C 1
ATOM 1387 O O . PHE A 1 179 ? -1.850 10.184 -15.058 1.00 96.44 179 PHE A O 1
ATOM 1394 N N . LEU A 1 180 ? -2.863 11.638 -13.679 1.00 96.56 180 LEU A N 1
ATOM 1395 C CA . LEU A 1 180 ? -2.399 12.834 -14.385 1.00 96.56 180 LEU A CA 1
ATOM 1396 C C . LEU A 1 180 ? -0.868 12.924 -14.401 1.00 96.56 180 LEU A C 1
ATOM 1398 O O . LEU A 1 180 ? -0.291 13.224 -15.444 1.00 96.56 180 LEU A O 1
ATOM 1402 N N . ILE A 1 181 ? -0.208 12.610 -13.280 1.00 94.50 181 ILE A N 1
ATOM 1403 C CA . ILE A 1 181 ? 1.259 12.561 -13.198 1.00 94.50 181 ILE A CA 1
ATOM 1404 C C . ILE A 1 181 ? 1.817 11.496 -14.149 1.00 94.50 181 ILE A C 1
ATOM 1406 O O . ILE A 1 181 ? 2.729 11.787 -14.918 1.00 94.50 181 ILE A O 1
ATOM 1410 N N . ALA A 1 182 ? 1.271 10.279 -14.137 1.00 94.31 182 ALA A N 1
ATOM 1411 C CA . ALA A 1 182 ? 1.743 9.190 -14.984 1.00 94.31 182 ALA A CA 1
ATOM 1412 C C . ALA A 1 182 ? 1.554 9.500 -16.476 1.00 94.31 182 ALA A C 1
ATOM 1414 O O . ALA A 1 182 ? 2.478 9.284 -17.255 1.00 94.31 182 ALA A O 1
ATOM 1415 N N . VAL A 1 183 ? 0.406 10.062 -16.872 1.00 94.88 183 VAL A N 1
ATOM 1416 C CA . VAL A 1 183 ? 0.136 10.483 -18.258 1.00 94.88 183 VAL A CA 1
ATOM 1417 C C . VAL A 1 183 ? 1.077 11.604 -18.689 1.00 94.88 183 VAL A C 1
ATOM 1419 O O . VAL A 1 183 ? 1.613 11.557 -19.797 1.00 94.88 183 VAL A O 1
ATOM 1422 N N . PHE A 1 184 ? 1.313 12.590 -17.821 1.00 94.69 184 PHE A N 1
ATOM 1423 C CA . PHE A 1 184 ? 2.254 13.671 -18.096 1.00 94.69 184 PHE A CA 1
ATOM 1424 C C . PHE A 1 184 ? 3.675 13.129 -18.303 1.00 94.69 184 PHE A C 1
ATOM 1426 O O . PHE A 1 184 ? 4.297 13.400 -19.329 1.00 94.69 184 PHE A O 1
ATOM 1433 N N . LEU A 1 185 ? 4.168 12.298 -17.379 1.00 92.38 185 LEU A N 1
ATOM 1434 C CA . LEU A 1 185 ? 5.495 11.689 -17.485 1.00 92.38 185 LEU A CA 1
ATOM 1435 C C . LEU A 1 185 ? 5.607 10.789 -18.721 1.00 92.38 185 LEU A C 1
ATOM 1437 O O . LEU A 1 185 ? 6.616 10.836 -19.416 1.00 92.38 185 LEU A O 1
ATOM 1441 N N . PHE A 1 186 ? 4.570 10.017 -19.037 1.00 92.38 186 PHE A N 1
ATOM 1442 C CA . PHE A 1 186 ? 4.547 9.152 -20.214 1.00 92.38 186 PHE A CA 1
ATOM 1443 C C . PHE A 1 186 ? 4.583 9.942 -21.529 1.00 92.38 186 PHE A C 1
ATOM 1445 O O . PHE A 1 186 ? 5.289 9.558 -22.454 1.00 92.38 186 PHE A O 1
ATOM 1452 N N . SER A 1 187 ? 3.843 11.051 -21.611 1.00 91.81 187 SER A N 1
ATOM 1453 C CA . SER A 1 187 ? 3.671 11.793 -22.867 1.00 91.81 187 SER A CA 1
ATOM 1454 C C . SER A 1 187 ? 4.808 12.775 -23.144 1.00 91.81 187 SER A C 1
ATOM 1456 O O . SER A 1 187 ? 5.192 12.966 -24.294 1.00 91.81 187 SER A O 1
ATOM 1458 N N . PHE A 1 188 ? 5.340 13.418 -22.101 1.00 89.94 188 PHE A N 1
ATOM 1459 C CA . PHE A 1 188 ? 6.279 14.536 -22.250 1.00 89.94 188 PHE A CA 1
ATOM 1460 C C . PHE A 1 188 ? 7.729 14.177 -21.918 1.00 89.94 188 PHE A C 1
ATOM 1462 O O . PHE A 1 188 ? 8.618 15.007 -22.098 1.00 89.94 188 PHE A O 1
ATOM 1469 N N . THR A 1 189 ? 8.000 12.964 -21.427 1.00 87.75 189 THR A N 1
ATOM 1470 C CA . THR A 1 189 ? 9.344 12.574 -20.981 1.00 87.75 189 THR A CA 1
ATOM 1471 C C . THR A 1 189 ? 9.687 11.134 -21.373 1.00 87.75 189 THR A C 1
ATOM 1473 O O . THR A 1 189 ? 8.819 10.335 -21.700 1.00 87.75 189 THR A O 1
ATOM 1476 N N . GLN A 1 190 ? 10.971 10.770 -21.309 1.00 84.81 190 GLN A N 1
ATOM 1477 C CA . GLN A 1 190 ? 11.449 9.394 -21.537 1.00 84.81 190 GLN A CA 1
ATOM 1478 C C . GLN A 1 190 ? 11.552 8.581 -20.232 1.00 84.81 190 GLN A C 1
ATOM 1480 O O . GLN A 1 190 ? 12.373 7.672 -20.106 1.00 84.81 190 GLN A O 1
ATOM 1485 N N . PHE A 1 191 ? 10.730 8.930 -19.244 1.00 84.38 191 PHE A N 1
ATOM 1486 C CA . PHE A 1 191 ? 10.831 8.477 -17.857 1.00 84.38 191 PHE A CA 1
ATOM 1487 C C . PHE A 1 191 ? 10.568 6.973 -17.654 1.00 84.38 191 PHE A C 1
ATOM 1489 O O . PHE A 1 191 ? 11.164 6.353 -16.774 1.00 84.38 191 PHE A O 1
ATOM 1496 N N . PHE A 1 192 ? 9.729 6.368 -18.500 1.00 86.31 192 PHE A N 1
ATOM 1497 C CA . PHE A 1 192 ? 9.446 4.923 -18.495 1.00 86.31 192 PHE A CA 1
ATOM 1498 C C . PHE A 1 192 ? 10.265 4.137 -19.530 1.00 86.31 192 PHE A C 1
ATOM 1500 O O . PHE A 1 192 ? 10.065 2.937 -19.699 1.00 86.31 192 PHE A O 1
ATOM 1507 N N . ASN A 1 193 ? 11.169 4.801 -20.257 1.00 83.12 193 ASN A N 1
ATOM 1508 C CA . ASN A 1 193 ? 12.013 4.145 -21.247 1.00 83.12 193 ASN A CA 1
ATOM 1509 C C . ASN A 1 193 ? 13.281 3.613 -20.571 1.00 83.12 193 ASN A C 1
ATOM 1511 O O . ASN A 1 193 ? 14.272 4.339 -20.408 1.00 83.12 193 ASN A O 1
ATOM 1515 N N . ARG A 1 194 ? 13.202 2.349 -20.152 1.00 77.06 194 ARG A N 1
ATOM 1516 C CA . ARG A 1 194 ? 14.284 1.571 -19.554 1.00 77.06 194 ARG A CA 1
ATOM 1517 C C . ARG A 1 194 ? 14.797 0.569 -20.599 1.00 77.06 194 ARG A C 1
ATOM 1519 O O . ARG A 1 194 ? 14.009 -0.161 -21.189 1.00 77.06 194 ARG A O 1
ATOM 1526 N N . GLN A 1 195 ? 16.098 0.587 -20.892 1.00 72.44 195 GLN A N 1
ATOM 1527 C CA . GLN A 1 195 ? 16.708 -0.189 -21.991 1.00 72.44 195 GLN A CA 1
ATOM 1528 C C . GLN A 1 195 ? 17.274 -1.552 -21.542 1.00 72.44 195 GLN A C 1
ATOM 1530 O O . GLN A 1 195 ? 18.098 -2.137 -22.238 1.00 72.44 195 GLN A O 1
ATOM 1535 N N . ASP A 1 196 ? 16.864 -2.054 -20.377 1.00 69.94 196 ASP A N 1
ATOM 1536 C CA . ASP A 1 196 ? 17.467 -3.208 -19.695 1.00 69.94 196 ASP A CA 1
ATOM 1537 C C . ASP A 1 196 ? 16.538 -4.432 -19.596 1.00 69.94 196 ASP A C 1
ATOM 1539 O O . ASP A 1 196 ? 16.764 -5.312 -18.771 1.00 69.94 196 ASP A O 1
ATOM 1543 N N . GLY A 1 197 ? 15.487 -4.519 -20.418 1.00 72.62 197 GLY A N 1
ATOM 1544 C CA . GLY A 1 197 ? 14.570 -5.666 -20.373 1.00 72.62 197 GLY A CA 1
ATOM 1545 C C . GLY A 1 197 ? 13.498 -5.590 -19.281 1.00 72.62 197 GLY A C 1
ATOM 1546 O O . GLY A 1 197 ? 12.675 -6.504 -19.178 1.00 72.62 197 GLY A O 1
ATOM 1547 N N . PHE A 1 198 ? 13.484 -4.523 -18.474 1.00 78.81 198 PHE A N 1
ATOM 1548 C CA . PHE A 1 198 ? 12.599 -4.380 -17.320 1.00 78.81 198 PHE A CA 1
ATOM 1549 C C . PHE A 1 198 ? 11.618 -3.210 -17.480 1.00 78.81 198 PHE A C 1
ATOM 1551 O O . PHE A 1 198 ? 11.997 -2.068 -17.736 1.00 78.81 198 PHE A O 1
ATOM 1558 N N . CYS A 1 199 ? 10.329 -3.481 -17.290 1.00 86.19 199 CYS A N 1
ATOM 1559 C CA . CYS A 1 199 ? 9.245 -2.521 -17.477 1.00 86.19 199 CYS A CA 1
ATOM 1560 C C . CYS A 1 199 ? 8.996 -1.704 -16.207 1.00 86.19 199 CYS A C 1
ATOM 1562 O O . CYS A 1 199 ? 8.029 -1.931 -15.478 1.00 86.19 199 CYS A O 1
ATOM 1564 N N . TRP A 1 200 ? 9.876 -0.735 -15.944 1.00 87.88 200 TRP A N 1
ATOM 1565 C CA . TRP A 1 200 ? 9.785 0.144 -14.776 1.00 87.88 200 TRP A CA 1
ATOM 1566 C C . TRP A 1 200 ? 10.353 1.545 -15.029 1.00 87.88 200 TRP A C 1
ATOM 1568 O O . TRP A 1 200 ? 10.864 1.852 -16.105 1.00 87.88 200 TRP A O 1
ATOM 1578 N N . VAL A 1 201 ? 10.261 2.404 -14.012 1.00 85.94 201 VAL A N 1
ATOM 1579 C CA . VAL A 1 201 ? 10.861 3.742 -13.994 1.00 85.94 201 VAL A CA 1
ATOM 1580 C C . VAL A 1 201 ? 12.372 3.659 -14.215 1.00 85.94 201 VAL A C 1
ATOM 1582 O O . VAL A 1 201 ? 13.052 2.759 -13.700 1.00 85.94 201 VAL A O 1
ATOM 1585 N N . ARG A 1 202 ? 12.895 4.620 -14.981 1.00 82.69 202 ARG A N 1
ATOM 1586 C CA . ARG A 1 202 ? 14.320 4.742 -15.274 1.00 82.69 202 ARG A CA 1
ATOM 1587 C C . ARG A 1 202 ? 15.149 4.993 -13.998 1.00 82.69 202 ARG A C 1
ATOM 1589 O O . ARG A 1 202 ? 14.769 5.849 -13.198 1.00 82.69 202 ARG A O 1
ATOM 1596 N N . PRO A 1 203 ? 16.302 4.315 -13.827 1.00 74.25 203 PRO A N 1
ATOM 1597 C CA . PRO A 1 203 ? 17.140 4.421 -12.631 1.00 74.25 203 PRO A CA 1
ATOM 1598 C C . PRO A 1 203 ? 17.539 5.827 -12.176 1.00 74.25 203 PRO A C 1
ATOM 1600 O O . PRO A 1 203 ? 17.549 6.110 -10.983 1.00 74.25 203 PRO A O 1
ATOM 1603 N N . ASP A 1 204 ? 17.838 6.721 -13.117 1.00 77.44 204 ASP A N 1
ATOM 1604 C CA . ASP A 1 204 ? 18.232 8.112 -12.842 1.00 77.44 204 ASP A CA 1
ATOM 1605 C C . ASP A 1 204 ? 17.149 8.914 -12.095 1.00 77.44 204 ASP A C 1
ATOM 1607 O O . ASP A 1 204 ? 17.449 9.856 -11.362 1.00 77.44 204 ASP A O 1
ATOM 1611 N N . SER A 1 205 ? 15.888 8.515 -12.251 1.00 79.06 205 SER A N 1
ATOM 1612 C CA . SER A 1 205 ? 14.718 9.255 -11.792 1.00 79.06 205 SER A CA 1
ATOM 1613 C C . SER A 1 205 ? 13.985 8.555 -10.642 1.00 79.06 205 SER A C 1
ATOM 1615 O O . SER A 1 205 ? 13.098 9.153 -10.028 1.00 79.06 205 SER A O 1
ATOM 1617 N N . VAL A 1 206 ? 14.364 7.313 -10.304 1.00 78.06 206 VAL A N 1
ATOM 1618 C CA . VAL A 1 206 ? 13.737 6.498 -9.242 1.00 78.06 206 VAL A CA 1
ATOM 1619 C C . VAL A 1 206 ? 13.779 7.200 -7.884 1.00 78.06 206 VAL A C 1
ATOM 1621 O O . VAL A 1 206 ? 12.776 7.206 -7.165 1.00 78.06 206 VAL A O 1
ATOM 1624 N N . VAL A 1 207 ? 14.890 7.866 -7.548 1.00 75.56 207 VAL A N 1
ATOM 1625 C CA . VAL A 1 207 ? 15.031 8.583 -6.270 1.00 75.56 207 VAL A CA 1
ATOM 1626 C C . VAL A 1 207 ? 13.962 9.671 -6.136 1.00 75.56 207 VAL A C 1
ATOM 1628 O O . VAL A 1 207 ? 13.193 9.688 -5.175 1.00 75.56 207 VAL A O 1
ATOM 1631 N N . PHE A 1 208 ? 13.841 10.554 -7.124 1.00 79.44 208 PHE A N 1
ATOM 1632 C CA . PHE A 1 208 ? 12.864 11.642 -7.064 1.00 79.44 208 PHE A CA 1
ATOM 1633 C C . PHE A 1 208 ? 11.422 11.135 -7.155 1.00 79.44 208 PHE A C 1
ATOM 1635 O O . PHE A 1 208 ? 10.534 11.651 -6.479 1.00 79.44 208 PHE A O 1
ATOM 1642 N N . ALA A 1 209 ? 11.184 10.104 -7.959 1.00 82.50 209 ALA A N 1
ATOM 1643 C CA . ALA A 1 209 ? 9.840 9.647 -8.267 1.00 82.50 209 ALA A CA 1
ATOM 1644 C C . ALA A 1 209 ? 9.213 8.711 -7.237 1.00 82.50 209 ALA A C 1
ATOM 1646 O O . ALA A 1 209 ? 7.985 8.646 -7.154 1.00 82.50 209 ALA A O 1
ATOM 1647 N N . ILE A 1 210 ? 10.033 7.952 -6.510 1.00 83.12 210 ILE A N 1
ATOM 1648 C CA . ILE A 1 210 ? 9.574 6.897 -5.602 1.00 83.12 210 ILE A CA 1
ATOM 1649 C C . ILE A 1 210 ? 10.022 7.208 -4.174 1.00 83.12 210 ILE A C 1
ATOM 1651 O O . ILE A 1 210 ? 9.191 7.211 -3.265 1.00 83.12 210 ILE A O 1
ATOM 1655 N N . VAL A 1 211 ? 11.294 7.562 -3.960 1.00 84.94 211 VAL A N 1
ATOM 1656 C CA . VAL A 1 211 ? 11.810 7.811 -2.602 1.00 84.94 211 VAL A CA 1
ATOM 1657 C C . VAL A 1 211 ? 11.156 9.041 -1.973 1.00 84.94 211 VAL A C 1
ATOM 1659 O O . VAL A 1 211 ? 10.817 8.993 -0.792 1.00 84.94 211 VAL A O 1
ATOM 1662 N N . ILE A 1 212 ? 10.897 10.120 -2.722 1.00 88.56 212 ILE A N 1
ATOM 1663 C CA . ILE A 1 212 ? 10.231 11.314 -2.165 1.00 88.56 212 ILE A CA 1
ATOM 1664 C C . ILE A 1 212 ? 8.788 11.010 -1.708 1.00 88.56 212 ILE A C 1
ATOM 1666 O O . ILE A 1 212 ? 8.501 11.235 -0.526 1.00 88.56 212 ILE A O 1
ATOM 1670 N N . PRO A 1 213 ? 7.878 10.460 -2.545 1.00 90.38 213 PRO A N 1
ATOM 1671 C CA . PRO A 1 213 ? 6.537 10.085 -2.084 1.00 90.38 213 PRO A CA 1
ATOM 1672 C C . PRO A 1 213 ? 6.541 9.092 -0.916 1.00 90.38 213 PRO A C 1
ATOM 1674 O O . PRO A 1 213 ? 5.746 9.232 0.017 1.00 90.38 213 PRO A O 1
ATOM 1677 N N . LEU A 1 214 ? 7.463 8.124 -0.919 1.00 88.75 214 LEU A N 1
ATOM 1678 C CA . LEU A 1 214 ? 7.628 7.185 0.192 1.00 88.75 214 LEU A CA 1
ATOM 1679 C C . LEU A 1 214 ? 8.132 7.865 1.471 1.00 88.75 214 LEU A C 1
ATOM 1681 O O . LEU A 1 214 ? 7.692 7.509 2.561 1.00 88.75 214 LEU A O 1
ATOM 1685 N N . SER A 1 215 ? 8.978 8.890 1.359 1.00 89.75 215 SER A N 1
ATOM 1686 C CA . SER A 1 215 ? 9.446 9.676 2.509 1.00 89.75 215 SER A CA 1
ATOM 1687 C C . SER A 1 215 ? 8.296 10.411 3.181 1.00 89.75 215 SER A C 1
ATOM 1689 O O . SER A 1 215 ? 8.188 10.409 4.407 1.00 89.75 215 SER A O 1
ATOM 1691 N N . ILE A 1 216 ? 7.385 10.974 2.384 1.00 91.31 216 ILE A N 1
ATOM 1692 C CA . ILE A 1 216 ? 6.167 11.618 2.889 1.00 91.31 216 ILE A CA 1
ATOM 1693 C C . ILE A 1 216 ? 5.265 10.587 3.583 1.00 91.31 216 ILE A C 1
ATOM 1695 O O . ILE A 1 216 ? 4.751 10.853 4.672 1.00 91.31 216 ILE A O 1
ATOM 1699 N N . LEU A 1 217 ? 5.099 9.399 2.991 1.00 91.50 217 LEU A N 1
ATOM 1700 C CA . LEU A 1 217 ? 4.343 8.296 3.589 1.00 91.50 217 LEU A CA 1
ATOM 1701 C C . LEU A 1 217 ? 4.920 7.878 4.945 1.00 91.50 217 LEU A C 1
ATOM 1703 O O . LEU A 1 217 ? 4.184 7.807 5.929 1.00 91.50 217 LEU A O 1
ATOM 1707 N N . VAL A 1 218 ? 6.228 7.630 5.005 1.00 89.38 218 VAL A N 1
ATOM 1708 C CA . VAL A 1 218 ? 6.925 7.211 6.223 1.00 89.38 218 VAL A CA 1
ATOM 1709 C C . VAL A 1 218 ? 6.838 8.287 7.300 1.00 89.38 218 VAL A C 1
ATOM 1711 O O . VAL A 1 218 ? 6.509 7.974 8.444 1.00 89.38 218 VAL A O 1
ATOM 1714 N N . LEU A 1 219 ? 7.053 9.557 6.951 1.00 89.94 219 LEU A N 1
ATOM 1715 C CA . LEU A 1 219 ? 6.908 10.668 7.889 1.00 89.94 219 LEU A CA 1
ATOM 1716 C C . LEU A 1 219 ? 5.483 10.739 8.455 1.00 89.94 219 LEU A C 1
ATOM 1718 O O . LEU A 1 219 ? 5.304 10.860 9.667 1.00 89.94 219 LEU A O 1
ATOM 1722 N N . ASN A 1 220 ? 4.465 10.604 7.601 1.00 89.25 220 ASN A N 1
ATOM 1723 C CA . ASN A 1 220 ? 3.068 10.568 8.030 1.00 89.25 220 ASN A CA 1
ATOM 1724 C C . ASN A 1 220 ? 2.798 9.382 8.973 1.00 89.25 220 ASN A C 1
ATOM 1726 O O . ASN A 1 220 ? 2.218 9.563 10.047 1.00 89.25 220 ASN A O 1
ATOM 1730 N N . ALA A 1 221 ? 3.276 8.184 8.628 1.00 87.88 221 ALA A N 1
ATOM 1731 C CA . ALA A 1 221 ? 3.154 7.006 9.478 1.00 87.88 221 ALA A CA 1
ATOM 1732 C C . ALA A 1 221 ? 3.812 7.232 10.850 1.00 87.88 221 ALA A C 1
ATOM 1734 O O . ALA A 1 221 ? 3.188 6.956 11.878 1.00 87.88 221 ALA A O 1
ATOM 1735 N N . LEU A 1 222 ? 5.016 7.811 10.901 1.00 87.44 222 LEU A N 1
ATOM 1736 C CA . LEU A 1 222 ? 5.720 8.133 12.148 1.00 87.44 222 LEU A CA 1
ATOM 1737 C C . LEU A 1 222 ? 4.949 9.145 13.006 1.00 87.44 222 LEU A C 1
ATOM 1739 O O . LEU A 1 222 ? 4.716 8.889 14.190 1.00 87.44 222 LEU A O 1
ATOM 1743 N N . VAL A 1 223 ? 4.480 10.252 12.422 1.00 87.06 223 VAL A N 1
ATOM 1744 C CA . VAL A 1 223 ? 3.676 11.263 13.133 1.00 87.06 223 VAL A CA 1
ATOM 1745 C C . VAL A 1 223 ? 2.395 10.641 13.696 1.00 87.06 223 VAL A C 1
ATOM 1747 O O . VAL A 1 223 ? 2.079 10.820 14.877 1.00 87.06 223 VAL A O 1
ATOM 1750 N N . CYS A 1 224 ? 1.689 9.841 12.891 1.00 85.44 224 CYS A N 1
ATOM 1751 C CA . CYS A 1 224 ? 0.495 9.120 13.328 1.00 85.44 224 CYS A CA 1
ATOM 1752 C C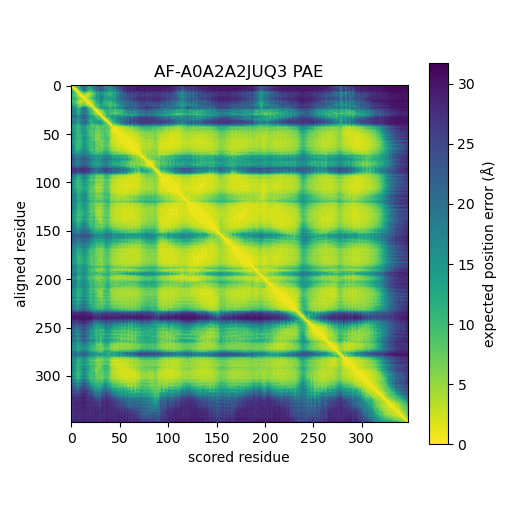 . CYS A 1 224 ? 0.799 8.161 14.488 1.00 85.44 224 CYS A C 1
ATOM 1754 O O . CYS A 1 224 ? 0.056 8.111 15.471 1.00 85.44 224 CYS A O 1
ATOM 1756 N N . SER A 1 225 ? 1.911 7.430 14.406 1.00 84.19 225 SER A N 1
ATOM 1757 C CA . SER A 1 225 ? 2.369 6.497 15.442 1.00 84.19 225 SER A CA 1
ATOM 1758 C C . SER A 1 225 ? 2.598 7.185 16.775 1.00 84.19 225 SER A C 1
ATOM 1760 O O . SER A 1 225 ? 2.102 6.720 17.805 1.00 84.19 225 SER A O 1
ATOM 1762 N N . ILE A 1 226 ? 3.343 8.292 16.753 1.00 85.81 226 ILE A N 1
ATOM 1763 C CA . ILE A 1 226 ? 3.688 9.074 17.940 1.00 85.81 226 ILE A CA 1
ATOM 1764 C C . ILE A 1 226 ? 2.410 9.609 18.578 1.00 85.81 226 ILE A C 1
ATOM 1766 O O . ILE A 1 226 ? 2.198 9.439 19.780 1.00 85.81 226 ILE A O 1
ATOM 1770 N N . PHE A 1 227 ? 1.515 10.180 17.772 1.00 85.31 227 PHE A N 1
ATOM 1771 C CA . PHE A 1 227 ? 0.270 10.758 18.260 1.00 85.31 227 PHE A CA 1
ATOM 1772 C C . PHE A 1 227 ? -0.643 9.712 18.921 1.00 85.31 227 PHE A C 1
ATOM 1774 O O . PHE A 1 227 ? -1.158 9.921 20.024 1.00 85.31 227 PHE A O 1
ATOM 1781 N N . ILE A 1 228 ? -0.835 8.560 18.273 1.00 81.88 228 ILE A N 1
ATOM 1782 C CA . ILE A 1 228 ? -1.694 7.491 18.798 1.00 81.88 228 ILE A CA 1
ATOM 1783 C C . ILE A 1 228 ? -1.073 6.877 20.047 1.00 81.88 228 ILE A C 1
ATOM 1785 O O . ILE A 1 228 ? -1.786 6.647 21.022 1.00 81.88 228 ILE A O 1
ATOM 1789 N N . SER A 1 229 ? 0.245 6.671 20.057 1.00 82.81 229 SER A N 1
ATOM 1790 C CA . SER A 1 229 ? 0.962 6.184 21.238 1.00 82.81 229 SER A CA 1
ATOM 1791 C C . SER A 1 229 ? 0.797 7.153 22.409 1.00 82.81 229 SER A C 1
ATOM 1793 O O . SER A 1 229 ? 0.384 6.743 23.495 1.00 82.81 229 SER A O 1
ATOM 1795 N N . TYR A 1 230 ? 0.998 8.453 22.182 1.00 83.38 230 TYR A N 1
ATOM 1796 C CA . TYR A 1 230 ? 0.789 9.481 23.200 1.00 83.38 230 TYR A CA 1
ATOM 1797 C C . TYR A 1 230 ? -0.639 9.456 23.761 1.00 83.38 230 TYR A C 1
ATOM 1799 O O . TYR A 1 230 ? -0.835 9.511 24.973 1.00 83.38 230 TYR A O 1
ATOM 1807 N N . ARG A 1 231 ? -1.662 9.306 22.912 1.00 78.06 231 ARG A N 1
ATOM 1808 C CA . ARG A 1 231 ? -3.060 9.234 23.368 1.00 78.06 231 ARG A CA 1
ATOM 1809 C C . ARG A 1 231 ? -3.397 7.936 24.098 1.00 78.06 231 ARG A C 1
ATOM 1811 O O . ARG A 1 231 ? -4.113 7.983 25.100 1.00 78.06 231 ARG A O 1
ATOM 1818 N N . LEU A 1 232 ? -2.905 6.799 23.611 1.00 75.25 232 LEU A N 1
ATOM 1819 C CA . LEU A 1 232 ? -3.227 5.471 24.136 1.00 75.25 232 LEU A CA 1
ATOM 1820 C C . LEU A 1 232 ? -2.548 5.185 25.482 1.00 75.25 232 LEU A C 1
ATOM 1822 O O . LEU A 1 232 ? -3.123 4.470 26.310 1.00 75.25 232 LEU A O 1
ATOM 1826 N N . PHE A 1 233 ? -1.355 5.747 25.698 1.00 77.25 233 PHE A N 1
ATOM 1827 C CA . PHE A 1 233 ? -0.587 5.613 26.938 1.00 77.25 233 PHE A CA 1
ATOM 1828 C C . PHE A 1 233 ? -0.721 6.830 27.870 1.00 77.25 233 PHE A C 1
ATOM 1830 O O . PHE A 1 233 ? -0.611 6.679 29.082 1.00 77.25 233 PHE A O 1
ATOM 1837 N N . GLY A 1 234 ? -1.026 8.022 27.347 1.00 66.69 234 GLY A N 1
ATOM 1838 C CA . GLY A 1 234 ? -1.137 9.253 28.139 1.00 66.69 234 GLY A CA 1
ATOM 1839 C C . GLY A 1 234 ? -2.437 9.409 28.939 1.00 66.69 234 GLY A C 1
ATOM 1840 O O . GLY A 1 234 ? -2.448 10.145 29.925 1.00 66.69 234 GLY A O 1
ATOM 1841 N N . ARG A 1 235 ? -3.532 8.723 28.565 1.00 60.84 235 ARG A N 1
ATOM 1842 C CA . ARG A 1 235 ? -4.821 8.788 29.298 1.00 60.84 235 ARG A CA 1
ATOM 1843 C C . ARG A 1 235 ? -4.895 7.874 30.529 1.00 60.84 235 ARG A C 1
ATOM 1845 O O . ARG A 1 235 ? -5.708 8.140 31.410 1.00 60.84 235 ARG A O 1
ATOM 1852 N N . ASP A 1 236 ? -4.030 6.867 30.652 1.00 53.97 236 ASP A N 1
ATOM 1853 C CA . ASP A 1 236 ? -4.050 5.893 31.759 1.00 53.97 236 ASP A CA 1
ATOM 1854 C C . ASP A 1 236 ? -3.181 6.331 32.957 1.00 53.97 236 ASP A C 1
ATOM 1856 O O . ASP A 1 236 ? -2.399 5.552 33.502 1.00 53.97 236 ASP A O 1
ATOM 1860 N N . ARG A 1 237 ? -3.309 7.587 33.411 1.00 51.50 237 ARG A N 1
ATOM 1861 C CA . ARG A 1 237 ? -2.613 8.055 34.630 1.00 51.50 237 ARG A CA 1
ATOM 1862 C C . ARG A 1 237 ? -3.237 7.555 35.940 1.00 51.50 237 ARG A C 1
ATOM 1864 O O . ARG A 1 237 ? -2.604 7.668 36.984 1.00 51.50 237 ARG A O 1
ATOM 1871 N N . LYS A 1 238 ? -4.433 6.951 35.920 1.00 45.78 238 LYS A N 1
ATOM 1872 C CA . LYS A 1 238 ? -4.992 6.277 37.106 1.00 45.78 238 LYS A CA 1
ATOM 1873 C C . LYS A 1 238 ? -4.443 4.852 37.200 1.00 45.78 238 LYS A C 1
ATOM 1875 O O . LYS A 1 238 ? -5.031 3.893 36.708 1.00 45.78 238 LYS A O 1
ATOM 1880 N N . PHE A 1 239 ? -3.278 4.746 37.834 1.00 46.16 239 PHE A N 1
ATOM 1881 C CA . PHE A 1 239 ? -2.626 3.504 38.245 1.00 46.16 239 PHE A CA 1
ATOM 1882 C C . PHE A 1 239 ? -3.537 2.695 39.190 1.00 46.16 239 PHE A C 1
ATOM 1884 O O . PHE A 1 239 ? -3.455 2.829 40.406 1.00 46.16 239 PHE A O 1
ATOM 1891 N N . SER A 1 240 ? -4.405 1.836 38.650 1.00 43.25 240 SER A N 1
ATOM 1892 C CA . SER A 1 240 ? -5.111 0.833 39.458 1.00 43.25 240 SER A CA 1
ATOM 1893 C C . SER A 1 240 ? -4.387 -0.517 39.397 1.00 43.25 240 SER A C 1
ATOM 1895 O O . SER A 1 240 ? -4.032 -1.020 38.326 1.00 43.25 240 SER A O 1
ATOM 1897 N N . ARG A 1 241 ? -4.105 -1.065 40.583 1.00 49.66 241 ARG A N 1
ATOM 1898 C CA . ARG A 1 241 ? -3.365 -2.306 40.853 1.00 49.66 241 ARG A CA 1
ATOM 1899 C C . ARG A 1 241 ? -4.128 -3.533 40.328 1.00 49.66 241 ARG A C 1
ATOM 1901 O O . ARG A 1 241 ? -5.072 -3.985 40.956 1.00 49.66 241 ARG A O 1
ATOM 1908 N N . ALA A 1 242 ? -3.671 -4.121 39.220 1.00 50.66 242 ALA A N 1
ATOM 1909 C CA . ALA A 1 242 ? -3.957 -5.516 38.847 1.00 50.66 242 ALA A CA 1
ATOM 1910 C C . ALA A 1 242 ? -2.918 -6.017 37.821 1.00 50.66 242 ALA A C 1
ATOM 1912 O O . ALA A 1 242 ? -3.148 -5.991 36.610 1.00 50.66 242 ALA A O 1
ATOM 1913 N N . GLY A 1 243 ? -1.743 -6.447 38.296 1.00 56.38 243 GLY A N 1
ATOM 1914 C CA . GLY A 1 243 ? -0.547 -6.706 37.475 1.00 56.38 243 GLY A CA 1
ATOM 1915 C C . GLY A 1 243 ? -0.738 -7.652 36.279 1.00 56.38 243 GLY A C 1
ATOM 1916 O O . GLY A 1 243 ? -0.208 -7.379 35.207 1.00 56.38 243 GLY A O 1
ATOM 1917 N N . LYS A 1 244 ? -1.557 -8.710 36.396 1.00 54.78 244 LYS A N 1
ATOM 1918 C CA . LYS A 1 244 ? -1.798 -9.661 35.287 1.00 54.78 244 LYS A CA 1
ATOM 1919 C C . LYS A 1 244 ? -2.761 -9.117 34.217 1.00 54.78 244 LYS A C 1
ATOM 1921 O O . LYS A 1 244 ? -2.484 -9.246 33.026 1.00 54.78 244 LYS A O 1
ATOM 1926 N N . LYS A 1 245 ? -3.840 -8.429 34.622 1.00 58.84 245 LYS A N 1
ATOM 1927 C CA . LYS A 1 245 ? -4.782 -7.764 33.694 1.00 58.84 245 LYS A CA 1
ATOM 1928 C C . LYS A 1 245 ? -4.121 -6.578 32.972 1.00 58.84 245 LYS A C 1
ATOM 1930 O O . LYS A 1 245 ? -4.382 -6.364 31.790 1.00 58.84 245 LYS A O 1
ATOM 1935 N N . LYS A 1 246 ? -3.201 -5.866 33.640 1.00 63.50 246 LYS A N 1
ATOM 1936 C CA . LYS A 1 246 ? -2.414 -4.760 33.064 1.00 63.50 246 LYS A CA 1
ATOM 1937 C C . LYS A 1 246 ? -1.482 -5.228 31.942 1.00 63.50 246 LYS A C 1
ATOM 1939 O O . LYS A 1 246 ? -1.499 -4.637 30.866 1.00 63.50 246 LYS A O 1
ATOM 1944 N N . THR A 1 247 ? -0.716 -6.301 32.145 1.00 64.06 247 THR A N 1
ATOM 1945 C CA . THR A 1 247 ? 0.214 -6.821 31.123 1.00 64.06 247 THR A CA 1
ATOM 1946 C C . THR A 1 247 ? -0.521 -7.324 29.880 1.00 64.06 247 THR A C 1
ATOM 1948 O O . THR A 1 247 ? -0.083 -7.068 28.759 1.00 64.06 247 THR A O 1
ATOM 1951 N N . GLN A 1 248 ? -1.677 -7.973 30.049 1.00 68.12 248 GLN A N 1
ATOM 1952 C CA . GLN A 1 248 ? -2.505 -8.419 28.925 1.00 68.12 248 GLN A CA 1
ATOM 1953 C C . GLN A 1 248 ? -3.140 -7.243 28.163 1.00 68.12 248 GLN A C 1
ATOM 1955 O O . GLN A 1 248 ? -3.147 -7.241 26.929 1.00 68.12 248 GLN A O 1
ATOM 1960 N N . ALA A 1 249 ? -3.611 -6.212 28.872 1.00 67.88 249 ALA A N 1
ATOM 1961 C CA . ALA A 1 249 ? -4.125 -4.990 28.255 1.00 67.88 249 ALA A CA 1
ATOM 1962 C C . ALA A 1 249 ? -3.030 -4.236 27.479 1.00 67.88 249 ALA A C 1
ATOM 1964 O O . ALA A 1 249 ? -3.248 -3.843 26.335 1.00 67.88 249 ALA A O 1
ATOM 1965 N N . MET A 1 250 ? -1.830 -4.106 28.053 1.00 71.06 250 MET A N 1
ATOM 1966 C CA . MET A 1 250 ? -0.671 -3.483 27.401 1.00 71.06 250 MET A CA 1
ATOM 1967 C C . MET A 1 250 ? -0.213 -4.261 26.165 1.00 71.06 250 MET A C 1
ATOM 1969 O O . MET A 1 250 ? 0.004 -3.657 25.119 1.00 71.06 250 MET A O 1
ATOM 1973 N N . ARG A 1 251 ? -0.135 -5.598 26.241 1.00 72.50 251 ARG A N 1
ATOM 1974 C CA . ARG A 1 251 ? 0.178 -6.450 25.081 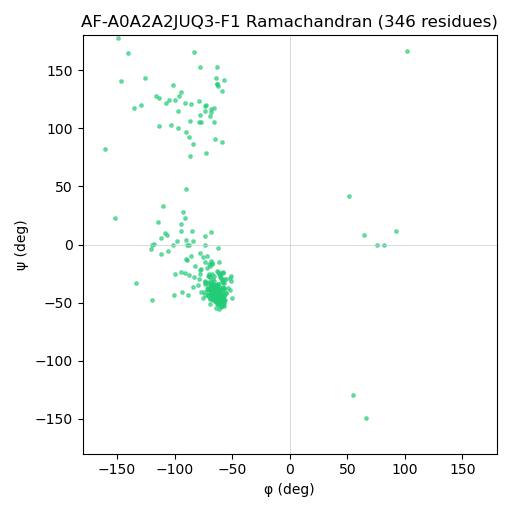1.00 72.50 251 ARG A CA 1
ATOM 1975 C C . ARG A 1 251 ? -0.847 -6.296 23.964 1.00 72.50 251 ARG A C 1
ATOM 1977 O O . ARG A 1 251 ? -0.468 -6.206 22.805 1.00 72.50 251 ARG A O 1
ATOM 1984 N N . THR A 1 252 ? -2.131 -6.212 24.304 1.00 71.69 252 THR A N 1
ATOM 1985 C CA . THR A 1 252 ? -3.204 -6.017 23.315 1.00 71.69 252 THR A CA 1
ATOM 1986 C C . THR A 1 252 ? -3.112 -4.638 22.657 1.00 71.69 252 THR A C 1
ATOM 1988 O O . THR A 1 252 ? -3.258 -4.530 21.443 1.00 71.69 252 THR A O 1
ATOM 1991 N N . LYS A 1 253 ? -2.808 -3.590 23.437 1.00 75.56 253 LYS A N 1
ATOM 1992 C CA . LYS A 1 253 ? -2.562 -2.228 22.936 1.00 75.56 253 LYS A CA 1
ATOM 1993 C C . LYS A 1 253 ? -1.349 -2.172 22.004 1.00 75.56 253 LYS A C 1
ATOM 1995 O O . LYS A 1 253 ? -1.453 -1.619 20.915 1.00 75.56 253 LYS A O 1
ATOM 2000 N N . LEU A 1 254 ? -0.230 -2.781 22.399 1.00 76.38 254 LEU A N 1
ATOM 2001 C CA . LEU A 1 254 ? 0.987 -2.844 21.588 1.00 76.38 254 LEU A CA 1
ATOM 2002 C C . LEU A 1 254 ? 0.767 -3.640 20.298 1.00 76.38 254 LEU A C 1
ATOM 2004 O O . LEU A 1 254 ? 1.173 -3.195 19.231 1.00 76.38 254 LEU A O 1
ATOM 2008 N N . LEU A 1 255 ? 0.077 -4.780 20.383 1.00 77.88 255 LEU A N 1
ATOM 2009 C CA . LEU A 1 255 ? -0.269 -5.579 19.213 1.00 77.88 255 LEU A CA 1
ATOM 2010 C C . LEU A 1 255 ? -1.164 -4.786 18.256 1.00 77.88 255 LEU A C 1
ATOM 2012 O O . LEU A 1 255 ? -0.902 -4.773 17.063 1.00 77.88 255 LEU A O 1
ATOM 2016 N N . ALA A 1 256 ? -2.177 -4.076 18.762 1.00 71.25 256 ALA A N 1
ATOM 2017 C CA . ALA A 1 256 ? -3.035 -3.229 17.935 1.00 71.25 256 ALA A CA 1
ATOM 2018 C C . ALA A 1 256 ? -2.258 -2.087 17.258 1.00 71.25 256 ALA A C 1
ATOM 2020 O O . ALA A 1 256 ? -2.499 -1.808 16.086 1.00 71.25 256 ALA A O 1
ATOM 2021 N N . LEU A 1 257 ? -1.305 -1.465 17.965 1.00 76.06 257 LEU A N 1
ATOM 2022 C CA . LEU A 1 257 ? -0.408 -0.462 17.389 1.00 76.06 257 LEU A CA 1
ATOM 2023 C C . LEU A 1 257 ? 0.455 -1.060 16.279 1.00 76.06 257 LEU A C 1
ATOM 2025 O O . LEU A 1 257 ? 0.467 -0.517 15.183 1.00 76.06 257 LEU A O 1
ATOM 2029 N N . LEU A 1 258 ? 1.117 -2.190 16.527 1.00 78.88 258 LEU A N 1
ATOM 2030 C CA . LEU A 1 258 ? 1.963 -2.871 15.543 1.00 78.88 258 LEU A CA 1
ATOM 2031 C C . LEU A 1 258 ? 1.165 -3.254 14.289 1.00 78.88 258 LEU A C 1
ATOM 2033 O O . LEU A 1 258 ? 1.581 -2.986 13.166 1.00 78.88 258 LEU A O 1
ATOM 2037 N N . MET A 1 259 ? -0.027 -3.809 14.486 1.00 75.12 259 MET A N 1
ATOM 2038 C CA . MET A 1 259 ? -0.952 -4.183 13.417 1.00 75.12 259 MET A CA 1
ATOM 2039 C C . MET A 1 259 ? -1.413 -2.974 12.590 1.00 75.12 259 MET A C 1
ATOM 2041 O O . MET A 1 259 ? -1.507 -3.038 11.363 1.00 75.12 259 MET A O 1
ATOM 2045 N N . MET A 1 260 ? -1.646 -1.843 13.255 1.00 75.94 260 MET A N 1
ATOM 2046 C CA . MET A 1 260 ? -1.944 -0.582 12.593 1.00 75.94 260 MET A CA 1
ATOM 2047 C C . MET A 1 260 ? -0.736 -0.056 11.803 1.00 75.94 260 MET A C 1
ATOM 2049 O O . MET A 1 260 ? -0.914 0.341 10.658 1.00 75.94 260 MET A O 1
ATOM 2053 N N . GLN A 1 261 ? 0.482 -0.122 12.350 1.00 80.06 261 GLN A N 1
ATOM 2054 C CA . GLN A 1 261 ? 1.708 0.316 11.665 1.00 80.06 261 GLN A CA 1
ATOM 2055 C C . GLN A 1 261 ? 1.963 -0.427 10.356 1.00 80.06 261 GLN A C 1
ATOM 2057 O O . GLN A 1 261 ? 2.259 0.189 9.335 1.00 80.06 261 GLN A O 1
ATOM 2062 N N . ILE A 1 262 ? 1.766 -1.745 10.353 1.00 78.31 262 ILE A N 1
ATOM 2063 C CA . ILE A 1 262 ? 1.893 -2.555 9.135 1.00 78.31 262 ILE A CA 1
ATOM 2064 C C . ILE A 1 262 ? 0.950 -2.046 8.030 1.00 78.31 262 ILE A C 1
ATOM 2066 O O . ILE A 1 262 ? 1.329 -1.998 6.863 1.00 78.31 262 ILE A O 1
ATOM 2070 N N . THR A 1 263 ? -0.252 -1.599 8.403 1.00 74.44 263 THR A N 1
ATOM 2071 C CA . THR A 1 263 ? -1.259 -1.083 7.458 1.00 74.44 263 THR A CA 1
ATOM 2072 C C . THR A 1 263 ? -0.960 0.349 6.991 1.00 74.44 263 THR A C 1
ATOM 2074 O O . THR A 1 263 ? -1.399 0.744 5.918 1.00 74.44 263 THR A O 1
ATOM 2077 N N . LEU A 1 264 ? -0.230 1.142 7.781 1.00 77.94 264 LEU A N 1
ATOM 2078 C CA . LEU A 1 264 ? 0.037 2.562 7.509 1.00 77.94 264 LEU A CA 1
ATOM 2079 C C . LEU A 1 264 ? 1.271 2.822 6.636 1.00 77.94 264 LEU A C 1
ATOM 2081 O O . LEU A 1 264 ? 1.574 3.977 6.348 1.00 77.94 264 LEU A O 1
ATOM 2085 N N . GLY A 1 265 ? 1.982 1.776 6.216 1.00 75.38 265 GLY A N 1
ATOM 2086 C CA . GLY A 1 265 ? 3.158 1.912 5.358 1.00 75.38 265 GLY A CA 1
ATOM 2087 C C . GLY A 1 265 ? 4.491 2.009 6.105 1.00 75.38 265 GLY A C 1
ATOM 2088 O O . GLY A 1 265 ? 5.518 2.265 5.491 1.00 75.38 265 GLY A O 1
ATOM 2089 N N . THR A 1 266 ? 4.529 1.732 7.406 1.00 77.50 266 THR A N 1
ATOM 2090 C CA . THR A 1 266 ? 5.779 1.665 8.185 1.00 77.50 266 THR A CA 1
ATOM 2091 C C . THR A 1 266 ? 6.787 0.620 7.672 1.00 77.50 266 THR A C 1
ATOM 2093 O O . THR A 1 266 ? 7.984 0.886 7.763 1.00 77.50 266 THR A O 1
ATOM 2096 N N . PRO A 1 267 ? 6.376 -0.520 7.069 1.00 82.56 267 PRO A N 1
ATOM 2097 C CA . PRO A 1 267 ? 7.301 -1.424 6.379 1.00 82.56 267 PRO A CA 1
ATOM 2098 C C . PRO A 1 267 ? 8.210 -0.758 5.338 1.00 82.56 267 PRO A C 1
ATOM 2100 O O . PRO A 1 267 ? 9.341 -1.199 5.156 1.00 82.56 267 PRO A O 1
ATOM 2103 N N . TRP A 1 268 ? 7.769 0.341 4.715 1.00 83.06 268 TRP A N 1
ATOM 2104 C CA . TRP A 1 268 ? 8.569 1.083 3.737 1.00 83.06 268 TRP A CA 1
ATOM 2105 C C . TRP A 1 268 ? 9.793 1.772 4.350 1.00 83.06 268 TRP A C 1
ATOM 2107 O O . TRP A 1 268 ? 10.715 2.102 3.619 1.00 83.06 268 TRP A O 1
ATOM 2117 N N . VAL A 1 269 ? 9.876 1.933 5.678 1.00 82.88 269 VAL A N 1
ATOM 2118 C CA . VAL A 1 269 ? 11.104 2.415 6.346 1.00 82.88 269 VAL A CA 1
ATOM 2119 C C . VAL A 1 269 ? 12.291 1.497 6.047 1.00 82.88 269 VAL A C 1
ATOM 2121 O O . VAL A 1 269 ? 13.424 1.964 5.945 1.00 82.88 269 VAL A O 1
ATOM 2124 N N . LEU A 1 270 ? 12.034 0.195 5.868 1.00 79.38 270 LEU A N 1
ATOM 2125 C CA . LEU A 1 270 ? 13.075 -0.784 5.563 1.00 79.38 270 LEU A CA 1
ATOM 2126 C C . LEU A 1 270 ? 13.824 -0.456 4.265 1.00 79.38 270 LEU A C 1
ATOM 2128 O O . LEU A 1 270 ? 14.993 -0.804 4.139 1.00 79.38 270 LEU A O 1
ATOM 2132 N N . GLN A 1 271 ? 13.186 0.293 3.363 1.00 78.62 271 GLN A N 1
ATOM 2133 C CA . GLN A 1 271 ? 13.763 0.758 2.109 1.00 78.62 271 GLN A CA 1
ATOM 2134 C C . GLN A 1 271 ? 15.019 1.613 2.290 1.00 78.62 271 GLN A C 1
ATOM 2136 O O . GLN A 1 271 ? 15.951 1.551 1.495 1.00 78.62 271 GLN A O 1
ATOM 2141 N N . TYR A 1 272 ? 15.057 2.461 3.316 1.00 80.06 272 TYR A N 1
ATOM 2142 C CA . TYR A 1 272 ? 16.202 3.351 3.493 1.00 80.06 272 TYR A CA 1
ATOM 2143 C C . TYR A 1 272 ? 17.444 2.563 3.893 1.00 80.06 272 TYR A C 1
ATOM 2145 O O . TYR A 1 272 ? 18.543 2.896 3.467 1.00 80.06 272 TYR A O 1
ATOM 2153 N N . PHE A 1 273 ? 17.278 1.472 4.645 1.00 76.62 273 PHE A N 1
ATOM 2154 C CA . PHE A 1 273 ? 18.400 0.617 5.028 1.00 76.62 273 PHE A CA 1
ATOM 2155 C C . PHE A 1 273 ? 19.018 -0.126 3.842 1.00 76.62 273 PHE A C 1
ATOM 2157 O O . PHE A 1 273 ? 20.205 -0.442 3.905 1.00 76.62 273 PHE A O 1
ATOM 2164 N N . THR A 1 274 ? 18.256 -0.370 2.772 1.00 72.06 274 THR A N 1
ATOM 2165 C CA . THR A 1 274 ? 18.796 -0.966 1.543 1.00 72.06 274 THR A CA 1
ATOM 2166 C C . THR A 1 274 ? 19.533 0.064 0.681 1.00 72.06 274 THR A C 1
ATOM 2168 O O . THR A 1 274 ? 20.523 -0.283 0.056 1.00 72.06 274 THR A O 1
ATOM 2171 N N . LEU A 1 275 ? 19.144 1.346 0.720 1.00 69.12 275 LEU A N 1
ATOM 2172 C CA . LEU A 1 275 ? 19.786 2.423 -0.055 1.00 69.12 275 LEU A CA 1
ATOM 2173 C C . LEU A 1 275 ? 21.209 2.784 0.412 1.00 69.12 275 LEU A C 1
ATOM 2175 O O . LEU A 1 275 ? 22.013 3.267 -0.380 1.00 69.12 275 LEU A O 1
ATOM 2179 N N . PHE A 1 276 ? 21.534 2.594 1.695 1.00 62.53 276 PHE A N 1
ATOM 2180 C CA . PHE A 1 276 ? 22.819 3.036 2.267 1.00 62.53 276 PHE A CA 1
ATOM 2181 C C . PHE A 1 276 ? 23.953 2.006 2.170 1.00 62.53 276 PHE A C 1
ATOM 2183 O O . PHE A 1 276 ? 25.059 2.284 2.643 1.00 62.53 276 PHE A O 1
ATOM 2190 N N . LYS A 1 277 ? 23.716 0.818 1.601 1.00 57.28 277 LYS A N 1
ATOM 2191 C CA . LYS A 1 277 ? 24.752 -0.211 1.454 1.00 57.28 277 LYS A CA 1
ATOM 2192 C C . LYS A 1 277 ? 24.720 -0.837 0.057 1.00 57.28 277 LYS A C 1
ATOM 2194 O O . LYS A 1 277 ? 23.736 -1.505 -0.235 1.00 57.28 277 LYS A O 1
ATOM 2199 N N . PRO A 1 278 ? 25.788 -0.701 -0.754 1.00 51.41 278 PRO A N 1
ATOM 2200 C CA . PRO A 1 278 ? 25.896 -1.456 -1.999 1.00 51.41 278 PRO A CA 1
ATOM 2201 C C . PRO A 1 278 ? 25.965 -2.965 -1.700 1.00 51.41 278 PRO A C 1
ATOM 2203 O O . PRO A 1 278 ? 26.650 -3.383 -0.757 1.00 51.41 278 PRO A O 1
ATOM 2206 N N . GLY A 1 279 ? 25.254 -3.772 -2.492 1.00 56.78 279 GLY A N 1
ATOM 2207 C CA . GLY A 1 279 ? 25.238 -5.236 -2.425 1.00 56.78 279 GLY A CA 1
ATOM 2208 C C . GLY A 1 279 ? 24.021 -5.890 -1.747 1.00 56.78 279 GLY A C 1
ATOM 2209 O O . GLY A 1 279 ? 23.236 -5.271 -1.026 1.00 56.78 279 GLY A O 1
ATOM 2210 N N . ALA A 1 280 ? 23.887 -7.210 -1.946 1.00 56.69 280 ALA A N 1
ATOM 2211 C CA . ALA A 1 280 ? 22.822 -8.047 -1.386 1.00 56.69 280 ALA A CA 1
ATOM 2212 C C . ALA A 1 280 ? 23.011 -8.278 0.122 1.00 56.69 280 ALA A C 1
ATOM 2214 O O . ALA A 1 280 ? 23.485 -9.320 0.574 1.00 56.69 280 ALA A O 1
ATOM 2215 N N . THR A 1 281 ? 22.648 -7.285 0.925 1.00 69.25 281 THR A N 1
ATOM 2216 C CA . THR A 1 281 ? 22.713 -7.396 2.385 1.00 69.25 281 THR A CA 1
ATOM 2217 C C . THR A 1 281 ? 21.477 -8.102 2.948 1.00 69.25 281 THR A C 1
ATOM 2219 O O . THR A 1 281 ? 20.444 -8.224 2.286 1.00 69.25 281 THR A O 1
ATOM 2222 N N . ALA A 1 282 ? 21.540 -8.531 4.213 1.00 77.81 282 ALA A N 1
ATOM 2223 C CA . ALA A 1 282 ? 20.377 -9.062 4.932 1.00 77.81 282 ALA A CA 1
ATOM 2224 C C . ALA A 1 282 ? 19.153 -8.124 4.858 1.00 77.81 282 ALA A C 1
ATOM 2226 O O . ALA A 1 282 ? 18.016 -8.591 4.895 1.00 77.81 282 ALA A O 1
ATOM 2227 N N . TRP A 1 283 ? 19.374 -6.814 4.692 1.00 77.00 283 TRP A N 1
ATOM 2228 C CA . TRP A 1 283 ? 18.307 -5.834 4.524 1.00 77.00 283 TRP A CA 1
ATOM 2229 C C . TRP A 1 283 ? 17.501 -6.030 3.243 1.00 77.00 283 TRP A C 1
ATOM 2231 O O . TRP A 1 283 ? 16.290 -5.871 3.310 1.00 77.00 283 TRP A O 1
ATOM 2241 N N . ASN A 1 284 ? 18.107 -6.459 2.131 1.00 75.62 284 ASN A N 1
ATOM 2242 C CA . ASN A 1 284 ? 17.375 -6.728 0.886 1.00 75.62 284 ASN A CA 1
ATOM 2243 C C . ASN A 1 284 ? 16.449 -7.940 1.033 1.00 75.62 284 ASN A C 1
ATOM 2245 O O . ASN A 1 284 ? 15.300 -7.900 0.596 1.00 75.62 284 ASN A O 1
ATOM 2249 N N . TYR A 1 285 ? 16.900 -8.986 1.734 1.00 80.12 285 TYR A N 1
ATOM 2250 C CA . TYR A 1 285 ? 16.054 -10.138 2.064 1.00 80.12 285 TYR A CA 1
ATOM 2251 C C . TYR A 1 285 ? 14.903 -9.744 2.992 1.00 80.12 285 TYR A C 1
ATOM 2253 O O . TYR A 1 285 ? 13.750 -10.072 2.722 1.00 80.12 285 TYR A O 1
ATOM 2261 N N . ILE A 1 286 ? 15.199 -9.016 4.073 1.00 83.38 286 ILE A N 1
ATOM 2262 C CA . ILE A 1 286 ? 14.181 -8.569 5.032 1.00 83.38 286 ILE A CA 1
ATOM 2263 C C . ILE A 1 286 ? 13.169 -7.654 4.339 1.00 83.38 286 ILE A C 1
ATOM 2265 O O . ILE A 1 286 ? 11.968 -7.845 4.507 1.00 83.38 286 ILE A O 1
ATOM 2269 N N . PHE A 1 287 ? 13.637 -6.695 3.544 1.00 82.69 287 PHE A N 1
ATOM 2270 C CA . PHE A 1 287 ? 12.800 -5.775 2.784 1.00 82.69 287 PHE A CA 1
ATOM 2271 C C . PHE A 1 287 ? 11.869 -6.534 1.832 1.00 82.69 287 PHE A C 1
ATOM 2273 O O . PHE A 1 287 ? 10.652 -6.380 1.916 1.00 82.69 287 PHE A O 1
ATOM 2280 N N . THR A 1 288 ? 12.419 -7.426 1.007 1.00 82.56 288 THR A N 1
ATOM 2281 C CA . THR A 1 288 ? 11.652 -8.212 0.031 1.00 82.56 288 THR A CA 1
ATOM 2282 C C . THR A 1 288 ? 10.629 -9.119 0.701 1.00 82.56 288 THR A C 1
ATOM 2284 O O . THR A 1 288 ? 9.484 -9.174 0.266 1.00 82.56 288 THR A O 1
ATOM 2287 N N . ILE A 1 289 ? 10.986 -9.782 1.805 1.00 85.50 289 ILE A N 1
ATOM 2288 C CA . ILE A 1 289 ? 10.042 -10.620 2.555 1.00 85.50 289 ILE A CA 1
ATOM 2289 C C . ILE A 1 289 ? 8.943 -9.760 3.180 1.00 85.50 289 ILE A C 1
ATOM 2291 O O . ILE A 1 289 ? 7.765 -10.101 3.089 1.00 85.50 289 ILE A O 1
ATOM 2295 N N . VAL A 1 290 ? 9.296 -8.651 3.829 1.00 85.56 290 VAL A N 1
ATOM 2296 C CA . VAL A 1 290 ? 8.336 -7.830 4.575 1.00 85.56 290 VAL A CA 1
ATOM 2297 C C . VAL A 1 290 ? 7.387 -7.080 3.638 1.00 85.56 290 VAL A C 1
ATOM 2299 O O . VAL A 1 290 ? 6.183 -7.075 3.895 1.00 85.56 290 VAL A O 1
ATOM 2302 N N . LEU A 1 291 ? 7.883 -6.474 2.554 1.00 84.31 291 LEU A N 1
ATOM 2303 C CA . LEU A 1 291 ? 7.008 -5.827 1.576 1.00 84.31 291 LEU A CA 1
ATOM 2304 C C . LEU A 1 291 ? 6.302 -6.846 0.703 1.00 84.31 291 LEU A C 1
ATOM 2306 O O . LEU A 1 291 ? 5.085 -6.771 0.597 1.00 84.31 291 LEU A O 1
ATOM 2310 N N . GLY A 1 292 ? 7.005 -7.853 0.187 1.00 84.38 292 GLY A N 1
ATOM 2311 C CA . GLY A 1 292 ? 6.386 -8.904 -0.615 1.00 84.38 292 GLY A CA 1
ATOM 2312 C C . GLY A 1 292 ? 5.256 -9.624 0.124 1.00 84.38 292 GLY A C 1
ATOM 2313 O O . GLY A 1 292 ? 4.276 -10.017 -0.498 1.00 84.38 292 GLY A O 1
ATOM 2314 N N . SER A 1 293 ? 5.310 -9.724 1.460 1.00 87.81 293 SER A N 1
ATOM 2315 C CA . SER A 1 293 ? 4.245 -10.299 2.302 1.00 87.81 293 SER A CA 1
ATOM 2316 C C . SER A 1 293 ? 3.184 -9.304 2.800 1.00 87.81 293 SER A C 1
ATOM 2318 O O . SER A 1 293 ? 2.278 -9.709 3.534 1.00 87.81 293 SER A O 1
ATOM 2320 N N . GLN A 1 294 ? 3.221 -8.024 2.408 1.00 87.75 294 GLN A N 1
ATOM 2321 C CA . GLN A 1 294 ? 2.284 -7.003 2.899 1.00 87.75 294 GLN A CA 1
ATOM 2322 C C . GLN A 1 294 ? 0.815 -7.400 2.675 1.00 87.75 294 GLN A C 1
ATOM 2324 O O . GLN A 1 294 ? -0.015 -7.247 3.574 1.00 87.75 294 GLN A O 1
ATOM 2329 N N . GLY A 1 295 ? 0.490 -7.963 1.508 1.00 88.38 295 GLY A N 1
ATOM 2330 C CA . GLY A 1 295 ? -0.855 -8.457 1.206 1.00 88.38 295 GLY A CA 1
ATOM 2331 C C . GLY A 1 295 ? -1.292 -9.607 2.119 1.00 88.38 295 GLY A C 1
ATOM 2332 O O . GLY A 1 295 ? -2.418 -9.632 2.623 1.00 88.38 295 GLY A O 1
ATOM 2333 N N . THR A 1 296 ? -0.366 -10.518 2.415 1.00 90.12 296 THR A N 1
ATOM 2334 C CA . THR A 1 296 ? -0.579 -11.626 3.359 1.00 90.12 296 THR A CA 1
ATOM 2335 C C . THR A 1 296 ? -0.811 -11.112 4.784 1.00 90.12 296 THR A C 1
ATOM 2337 O O . THR A 1 296 ? -1.722 -11.570 5.481 1.00 90.12 296 THR A O 1
ATOM 2340 N N . LEU A 1 297 ? -0.048 -10.103 5.218 1.00 88.25 297 LEU A N 1
ATOM 2341 C CA . LEU A 1 297 ? -0.232 -9.459 6.521 1.00 88.25 297 LEU A CA 1
ATOM 2342 C C . LEU A 1 297 ? -1.606 -8.783 6.633 1.00 88.25 297 LEU A C 1
ATOM 2344 O O . LEU A 1 297 ? -2.255 -8.897 7.673 1.00 88.25 297 LEU A O 1
ATOM 2348 N N . LEU A 1 298 ? -2.096 -8.143 5.566 1.00 87.81 298 LEU A N 1
ATOM 2349 C CA . LEU A 1 298 ? -3.446 -7.565 5.514 1.00 87.81 298 LEU A CA 1
ATOM 2350 C C . LEU A 1 298 ? -4.548 -8.629 5.653 1.00 87.81 298 LEU A C 1
ATOM 2352 O O . LEU A 1 298 ? -5.544 -8.402 6.346 1.00 87.81 298 LEU A O 1
ATOM 2356 N N . MET A 1 299 ? -4.363 -9.815 5.071 1.00 89.38 299 MET A N 1
ATOM 2357 C CA . MET A 1 299 ? -5.279 -10.945 5.266 1.00 89.38 299 MET A CA 1
ATOM 2358 C C . MET A 1 299 ? -5.240 -11.479 6.702 1.00 89.38 299 MET A C 1
ATOM 2360 O O . MET A 1 299 ? -6.291 -11.708 7.308 1.00 89.38 299 MET A O 1
ATOM 2364 N N . LEU A 1 300 ? -4.053 -11.623 7.297 1.00 88.31 300 LEU A N 1
ATOM 2365 C CA . LEU A 1 300 ? -3.927 -12.018 8.702 1.00 88.31 300 LEU A CA 1
ATOM 2366 C C . LEU A 1 300 ? -4.623 -11.006 9.623 1.00 88.31 300 LEU A C 1
ATOM 2368 O O . LEU A 1 300 ? -5.388 -11.388 10.512 1.00 88.31 300 LEU A O 1
ATOM 2372 N N . LEU A 1 301 ? -4.416 -9.714 9.373 1.00 84.44 301 LEU A N 1
ATOM 2373 C CA . LEU A 1 301 ? -5.083 -8.613 10.065 1.00 84.44 301 LEU A CA 1
ATOM 2374 C C . LEU A 1 301 ? -6.603 -8.697 9.954 1.00 84.44 301 LEU A C 1
ATOM 2376 O O . LEU A 1 301 ? -7.306 -8.531 10.955 1.00 84.44 301 LEU A O 1
ATOM 2380 N N . PHE A 1 302 ? -7.110 -8.989 8.758 1.00 84.25 302 PHE A N 1
ATOM 2381 C CA . PHE A 1 302 ? -8.531 -9.205 8.523 1.00 84.25 302 PHE A CA 1
ATOM 2382 C C . PHE A 1 302 ? -9.077 -10.332 9.417 1.00 84.25 302 PHE A C 1
ATOM 2384 O O . PHE A 1 302 ? -10.064 -10.127 10.134 1.00 84.25 302 PHE A O 1
ATOM 2391 N N . PHE A 1 303 ? -8.396 -11.481 9.484 1.00 85.06 303 PHE A N 1
ATOM 2392 C CA . PHE A 1 303 ? -8.801 -12.588 10.357 1.00 85.06 303 PHE A CA 1
ATOM 2393 C C . PHE A 1 303 ? -8.690 -12.263 11.851 1.00 85.06 303 PHE A C 1
ATOM 2395 O O . PHE A 1 303 ? -9.596 -12.595 12.620 1.00 85.06 303 PHE A O 1
ATOM 2402 N N . VAL A 1 304 ? -7.619 -11.594 12.286 1.00 82.88 304 VAL A N 1
ATOM 2403 C CA . VAL A 1 304 ? -7.427 -11.198 13.693 1.00 82.88 304 VAL A CA 1
ATOM 2404 C C . VAL A 1 304 ? -8.515 -10.220 14.133 1.00 82.88 304 VAL A C 1
ATOM 2406 O O . VAL A 1 304 ? -9.122 -10.400 15.197 1.00 82.88 304 VAL A O 1
ATOM 2409 N N . LYS A 1 305 ? -8.813 -9.211 13.307 1.00 79.06 305 LYS A N 1
ATOM 2410 C CA . LYS A 1 305 ? -9.888 -8.245 13.554 1.00 79.06 305 LYS A CA 1
ATOM 2411 C C . LYS A 1 305 ? -11.234 -8.953 13.654 1.00 79.06 305 LYS A C 1
ATOM 2413 O O . LYS A 1 305 ? -11.965 -8.723 14.617 1.00 79.06 305 LYS A O 1
ATOM 2418 N N . ARG A 1 306 ? -11.517 -9.880 12.735 1.00 78.50 306 ARG A N 1
ATOM 2419 C CA . ARG A 1 306 ? -12.734 -10.699 12.755 1.00 78.50 306 ARG A CA 1
ATOM 2420 C C . ARG A 1 306 ? -12.849 -11.531 14.031 1.00 78.50 306 ARG A C 1
ATOM 2422 O O . ARG A 1 306 ? -13.877 -11.480 14.699 1.00 78.50 306 ARG A O 1
ATOM 2429 N N . ARG A 1 307 ? -11.795 -12.257 14.419 1.00 79.56 307 ARG A N 1
ATOM 2430 C CA . ARG A 1 307 ? -11.796 -13.085 15.639 1.00 79.56 307 ARG A CA 1
ATOM 2431 C C . ARG A 1 307 ? -12.000 -12.241 16.896 1.00 79.56 307 ARG A C 1
ATOM 2433 O O . ARG A 1 307 ? -12.702 -12.659 17.813 1.00 79.56 307 ARG A O 1
ATOM 2440 N N . THR A 1 308 ? -11.400 -11.055 16.939 1.00 76.31 308 THR A N 1
ATOM 2441 C CA . THR A 1 308 ? -11.534 -10.129 18.072 1.00 76.31 308 THR A CA 1
ATOM 2442 C C . THR A 1 308 ? -12.958 -9.587 18.178 1.00 76.31 308 THR A C 1
ATOM 2444 O O . THR A 1 308 ? -13.535 -9.591 19.262 1.00 76.31 308 THR A O 1
ATOM 2447 N N . GLN A 1 309 ? -13.556 -9.186 17.055 1.00 73.62 309 GLN A N 1
ATOM 2448 C CA . GLN A 1 309 ? -14.946 -8.727 17.010 1.00 73.62 309 GLN A CA 1
ATOM 2449 C C . GLN A 1 309 ? -15.936 -9.842 17.370 1.00 73.62 309 GLN A C 1
ATOM 2451 O O . GLN A 1 309 ? -16.881 -9.593 18.116 1.00 73.62 309 GLN A O 1
ATOM 2456 N N . ALA A 1 310 ? -15.676 -11.077 16.928 1.00 74.31 310 ALA A N 1
ATOM 2457 C CA . ALA A 1 310 ? -16.483 -12.239 17.287 1.00 74.31 310 ALA A CA 1
ATOM 2458 C C . ALA A 1 310 ? -16.540 -12.469 18.801 1.00 74.31 310 ALA A C 1
ATOM 2460 O O . ALA A 1 310 ? -17.627 -12.591 19.364 1.00 74.31 310 ALA A O 1
ATOM 2461 N N . LYS A 1 311 ? -15.380 -12.428 19.468 1.00 76.00 311 LYS A N 1
ATOM 2462 C CA . LYS A 1 311 ? -15.290 -12.533 20.931 1.00 76.00 311 LYS A CA 1
ATOM 2463 C C . LYS A 1 311 ? -16.001 -11.385 21.651 1.00 76.00 311 LYS A C 1
ATOM 2465 O O . LYS A 1 311 ? -16.650 -11.596 22.666 1.00 76.00 311 LYS A O 1
ATOM 2470 N N . GLN A 1 312 ? -15.895 -10.159 21.137 1.00 74.31 312 GLN A N 1
ATOM 2471 C CA . GLN A 1 312 ? -16.578 -9.009 21.740 1.00 74.31 312 GLN A CA 1
ATOM 2472 C C . GLN A 1 312 ? -18.104 -9.119 21.632 1.00 74.31 312 GLN A C 1
ATOM 2474 O O . GLN A 1 312 ? -18.813 -8.732 22.558 1.00 74.31 312 GLN A O 1
ATOM 2479 N N . ALA A 1 313 ? -18.621 -9.644 20.520 1.00 74.62 313 ALA A N 1
ATOM 2480 C CA . ALA A 1 313 ? -20.055 -9.824 20.337 1.00 74.62 313 ALA A CA 1
ATOM 2481 C C . ALA A 1 313 ? -20.627 -10.958 21.197 1.00 74.62 313 ALA A C 1
ATOM 2483 O O . ALA A 1 313 ? -21.725 -10.796 21.725 1.00 74.62 313 ALA A O 1
ATOM 2484 N N . SER A 1 314 ? -19.900 -12.070 21.371 1.00 75.88 314 SER A N 1
ATOM 2485 C CA . SER A 1 314 ? -20.330 -13.146 22.275 1.00 75.88 314 SER A CA 1
ATOM 2486 C C . SER A 1 314 ? -20.410 -12.649 23.718 1.00 75.88 314 SER A C 1
ATOM 2488 O O . SER A 1 314 ? -21.458 -12.787 24.338 1.00 75.88 314 SER A O 1
ATOM 2490 N N . SER A 1 315 ? -19.383 -11.937 24.201 1.00 75.06 315 SER A N 1
ATOM 2491 C CA . SER A 1 315 ? -19.416 -11.339 25.543 1.00 75.06 315 SER A CA 1
ATOM 2492 C C . SER A 1 315 ? -20.529 -10.299 25.711 1.00 75.06 315 SER A C 1
ATOM 2494 O O . SER A 1 315 ? -21.110 -10.196 26.786 1.00 75.06 315 SER A O 1
ATOM 2496 N N . ARG A 1 316 ? -20.872 -9.529 24.665 1.00 71.25 316 ARG A N 1
ATOM 2497 C CA . ARG A 1 316 ? -22.034 -8.621 24.718 1.00 71.25 316 ARG A CA 1
ATOM 2498 C C . ARG A 1 316 ? -23.353 -9.380 24.847 1.00 71.25 316 ARG A C 1
ATOM 2500 O O . ARG A 1 316 ? -24.187 -8.962 25.636 1.00 71.25 316 ARG A O 1
ATOM 2507 N N . ARG A 1 317 ? -23.540 -10.474 24.099 1.00 74.81 317 ARG A N 1
ATOM 2508 C CA . ARG A 1 317 ? -24.759 -11.299 24.176 1.00 74.81 317 ARG A CA 1
ATOM 2509 C C . ARG A 1 317 ? -24.930 -11.932 25.553 1.00 74.81 317 ARG A C 1
ATOM 2511 O O . ARG A 1 317 ? -26.036 -11.903 26.076 1.00 74.81 317 ARG A O 1
ATOM 2518 N N . GLU A 1 318 ? -23.849 -12.436 26.143 1.00 75.62 318 GLU A N 1
ATOM 2519 C CA . GLU A 1 318 ? -23.851 -12.947 27.520 1.00 75.62 318 GLU A CA 1
ATOM 2520 C C . GLU A 1 318 ? -24.288 -11.859 28.509 1.00 75.62 318 GLU A C 1
ATOM 2522 O O . GLU A 1 318 ? -25.211 -12.079 29.286 1.00 75.62 318 GLU A O 1
ATOM 2527 N N . LEU A 1 319 ? -23.716 -10.651 28.412 1.00 72.50 319 LEU A N 1
ATOM 2528 C CA . LEU A 1 319 ? -24.069 -9.531 29.289 1.00 72.50 319 LEU A CA 1
ATOM 2529 C C . LEU A 1 319 ? -25.538 -9.099 29.132 1.00 72.50 319 LEU A C 1
ATOM 2531 O O . LEU A 1 319 ? -26.219 -8.836 30.122 1.00 72.50 319 LEU A O 1
ATOM 2535 N N . THR A 1 320 ? -26.046 -9.039 27.897 1.00 71.56 320 THR A N 1
ATOM 2536 C CA . THR A 1 320 ? -27.457 -8.718 27.622 1.00 71.56 320 THR A CA 1
ATOM 2537 C C . THR A 1 320 ? -28.392 -9.814 28.134 1.00 71.56 320 THR A C 1
ATOM 2539 O O . THR A 1 320 ? -29.414 -9.495 28.730 1.00 71.56 320 THR A O 1
ATOM 2542 N N . SER A 1 321 ? -28.033 -11.092 27.974 1.00 71.44 321 SER A N 1
ATOM 2543 C CA . SER A 1 321 ? -28.805 -12.216 28.520 1.00 71.44 321 SER A CA 1
ATOM 2544 C C . SER A 1 321 ? -28.856 -12.183 30.048 1.00 71.44 321 SER A C 1
ATOM 2546 O O . SER A 1 321 ? -29.900 -12.455 30.629 1.00 71.44 321 SER A O 1
ATOM 2548 N N . GLN A 1 322 ? -27.750 -11.818 30.699 1.00 70.31 322 GLN A N 1
ATOM 2549 C CA . GLN A 1 322 ? -27.668 -11.716 32.157 1.00 70.31 322 GLN A CA 1
ATOM 2550 C C . GLN A 1 322 ? -28.463 -10.517 32.691 1.00 70.31 322 GLN A C 1
ATOM 2552 O O . GLN A 1 322 ? -29.144 -10.621 33.705 1.00 70.31 322 GLN A O 1
ATOM 2557 N N . THR A 1 323 ? -28.428 -9.392 31.971 1.00 70.50 323 THR A N 1
ATOM 2558 C CA . THR A 1 323 ? -29.189 -8.183 32.324 1.00 70.50 323 THR A CA 1
ATOM 2559 C C . THR A 1 323 ? -30.694 -8.409 32.153 1.00 70.50 323 THR A C 1
ATOM 2561 O O . THR A 1 323 ? -31.462 -8.037 33.033 1.00 70.50 323 THR A O 1
ATOM 2564 N N . ASN A 1 324 ? -31.110 -9.072 31.068 1.00 68.12 324 ASN A N 1
ATOM 2565 C CA . ASN A 1 324 ? -32.512 -9.439 30.845 1.00 68.12 324 ASN A CA 1
ATOM 2566 C C . ASN A 1 324 ? -33.005 -10.503 31.841 1.00 68.12 324 ASN A C 1
ATOM 2568 O O . ASN A 1 324 ? -34.157 -10.454 32.256 1.00 68.12 324 ASN A O 1
ATOM 2572 N N . GLY A 1 325 ? -32.147 -11.442 32.254 1.00 65.38 325 GLY A N 1
ATOM 2573 C CA . GLY A 1 325 ? -32.482 -12.411 33.302 1.00 65.38 325 GLY A CA 1
ATOM 2574 C C . GLY A 1 325 ? -32.684 -11.753 34.670 1.00 65.38 325 GLY A C 1
ATOM 2575 O O . GLY A 1 325 ? -33.656 -12.052 35.357 1.00 65.38 325 GLY A O 1
ATOM 2576 N N . ASN A 1 326 ? -31.818 -10.802 35.040 1.00 63.12 326 ASN A N 1
ATOM 2577 C CA . ASN A 1 326 ? -31.954 -10.063 36.298 1.00 63.12 326 ASN A CA 1
ATOM 2578 C C . ASN A 1 326 ? -33.190 -9.154 36.320 1.00 63.12 326 ASN A C 1
ATOM 2580 O O . ASN A 1 326 ? -33.869 -9.096 37.340 1.00 63.12 326 ASN A O 1
ATOM 2584 N N . SER A 1 327 ? -33.517 -8.479 35.214 1.00 64.94 327 SER A N 1
ATOM 2585 C CA . SER A 1 327 ? -34.720 -7.638 35.150 1.00 64.94 327 SER A CA 1
ATOM 2586 C C . SER A 1 327 ? -36.013 -8.457 35.187 1.00 64.94 327 SER A C 1
ATOM 2588 O O . SER A 1 327 ? -37.002 -8.014 35.770 1.00 64.94 327 SER A O 1
ATOM 2590 N N . GLN A 1 328 ? -36.005 -9.664 34.614 1.00 63.81 328 GLN A N 1
ATOM 2591 C CA . GLN A 1 328 ? -37.130 -10.597 34.690 1.00 63.81 328 GLN A CA 1
ATOM 2592 C C . GLN A 1 328 ? -37.280 -11.216 36.093 1.00 63.81 328 GLN A C 1
ATOM 2594 O O . GLN A 1 328 ? -38.396 -11.456 36.540 1.00 63.81 328 GLN A O 1
ATOM 2599 N N . PHE A 1 329 ? -36.180 -11.434 36.817 1.00 66.62 329 PHE A N 1
ATOM 2600 C CA . PHE A 1 329 ? -36.218 -11.879 38.213 1.00 66.62 329 PHE A CA 1
ATOM 2601 C C . PHE A 1 329 ? -36.721 -10.774 39.161 1.00 66.62 329 PHE A C 1
ATOM 2603 O O . PHE A 1 329 ? -37.579 -11.030 40.003 1.00 66.62 329 PHE A O 1
ATOM 2610 N N . GLU A 1 330 ? -36.266 -9.525 38.991 1.00 63.56 330 GLU A N 1
ATOM 2611 C CA . GLU A 1 330 ? -36.765 -8.379 39.770 1.00 63.56 330 GLU A CA 1
ATOM 2612 C C . GLU A 1 330 ? -38.255 -8.097 39.533 1.00 63.56 330 GLU A C 1
ATOM 2614 O O . GLU A 1 330 ? -38.959 -7.707 40.469 1.00 63.56 330 GLU A O 1
ATOM 2619 N N . SER A 1 331 ? -38.759 -8.288 38.308 1.00 64.06 331 SER A N 1
ATOM 2620 C CA . SER A 1 331 ? -40.187 -8.107 38.032 1.00 64.06 331 SER A CA 1
ATOM 2621 C C . SER A 1 331 ? -41.038 -9.173 38.725 1.00 64.06 331 SER A C 1
ATOM 2623 O O . SER A 1 331 ? -42.048 -8.820 39.327 1.00 64.06 331 SER A O 1
ATOM 2625 N N . GLN A 1 332 ? -40.601 -10.438 38.746 1.00 65.38 332 GLN A N 1
ATOM 2626 C CA . GLN A 1 332 ? -41.306 -11.502 39.472 1.00 65.38 332 GLN A CA 1
ATOM 2627 C C . GLN A 1 332 ? -41.265 -11.334 40.996 1.00 65.38 332 GLN A C 1
ATOM 2629 O O . GLN A 1 332 ? -42.257 -11.640 41.665 1.00 65.38 332 GLN A O 1
ATOM 2634 N N . LEU A 1 333 ? -40.171 -10.796 41.548 1.00 65.62 333 LEU A N 1
ATOM 2635 C CA . LEU A 1 333 ? -40.103 -10.467 42.974 1.00 65.62 333 LEU A CA 1
ATOM 2636 C C . LEU A 1 333 ? -41.122 -9.378 43.342 1.00 65.62 333 LEU A C 1
ATOM 2638 O O . LEU A 1 333 ? -41.854 -9.526 44.315 1.00 65.62 333 LEU A O 1
ATOM 2642 N N . LYS A 1 334 ? -41.231 -8.317 42.527 1.00 64.88 334 LYS A N 1
ATOM 2643 C CA . LYS A 1 334 ? -42.2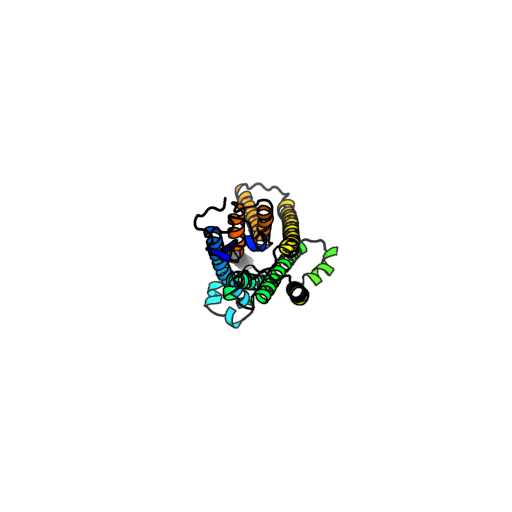08 -7.236 42.747 1.00 64.88 334 LYS A CA 1
ATOM 2644 C C . LYS A 1 334 ? -43.655 -7.713 42.647 1.00 64.88 334 LYS A C 1
ATOM 2646 O O . LYS A 1 334 ? -44.483 -7.262 43.434 1.00 64.88 334 LYS A O 1
ATOM 2651 N N . THR A 1 335 ? -43.960 -8.617 41.715 1.00 65.31 335 THR A N 1
ATOM 2652 C CA . THR A 1 335 ? -45.303 -9.207 41.586 1.00 65.31 335 THR A CA 1
ATOM 2653 C C . THR A 1 335 ? -45.643 -10.112 42.772 1.00 65.31 335 THR A C 1
ATOM 2655 O O . THR A 1 335 ? -46.764 -10.079 43.256 1.00 65.31 335 THR A O 1
ATOM 2658 N N . SER A 1 336 ? -44.677 -10.871 43.297 1.00 62.38 336 SER A N 1
ATOM 2659 C CA . SER A 1 336 ? -44.908 -11.730 44.471 1.00 62.38 336 SER A CA 1
ATOM 2660 C C . SER A 1 336 ? -45.092 -10.914 45.756 1.00 62.38 336 SER A C 1
ATOM 2662 O O . SER A 1 336 ? -45.937 -11.246 46.580 1.00 62.38 336 SER A O 1
ATOM 2664 N N . GLN A 1 337 ? -44.355 -9.806 45.901 1.00 58.91 337 GLN A N 1
ATOM 2665 C CA . GLN A 1 337 ? -44.495 -8.884 47.033 1.00 58.91 337 GLN A CA 1
ATOM 2666 C C . GLN A 1 337 ? -45.878 -8.208 47.053 1.00 58.91 337 GLN A C 1
ATOM 2668 O O . GLN A 1 337 ? -46.496 -8.102 48.101 1.00 58.91 337 GLN A O 1
ATOM 2673 N N . THR A 1 338 ? -46.403 -7.822 45.884 1.00 55.00 338 THR A N 1
ATOM 2674 C CA . THR A 1 338 ? -47.733 -7.190 45.773 1.00 55.00 338 THR A CA 1
ATOM 2675 C C . THR A 1 338 ? -48.891 -8.154 46.043 1.00 55.00 338 THR A C 1
ATOM 2677 O O . THR A 1 338 ? -49.943 -7.713 46.498 1.00 55.00 338 THR A O 1
ATOM 2680 N N . VAL A 1 339 ? -48.711 -9.456 45.801 1.00 57.00 339 VAL A N 1
ATOM 2681 C CA . VAL A 1 339 ? -49.700 -10.488 46.167 1.00 57.00 339 VAL A CA 1
ATOM 2682 C C . VAL A 1 339 ? -49.709 -10.725 47.684 1.00 57.00 339 VAL A C 1
ATOM 2684 O O . VAL A 1 339 ? -50.773 -10.729 48.291 1.00 57.00 339 VAL A O 1
ATOM 2687 N N . LEU A 1 340 ? -48.537 -10.800 48.321 1.00 52.69 340 LEU A N 1
ATOM 2688 C CA . LEU A 1 340 ? -48.429 -10.934 49.783 1.00 52.69 340 LEU A CA 1
ATOM 2689 C C . LEU A 1 340 ? -48.972 -9.708 50.541 1.00 52.69 340 LEU A C 1
ATOM 2691 O O . LEU A 1 340 ? -49.609 -9.856 51.581 1.00 52.69 340 LEU A O 1
ATOM 2695 N N . ASP A 1 341 ? -48.772 -8.502 50.003 1.00 53.41 341 ASP A N 1
ATOM 2696 C CA . ASP A 1 341 ? -49.310 -7.263 50.584 1.00 53.41 341 ASP A CA 1
ATOM 2697 C C . ASP A 1 341 ? -50.832 -7.108 50.376 1.00 53.41 341 ASP A C 1
ATOM 2699 O O . ASP A 1 341 ? -51.453 -6.276 51.030 1.00 53.41 341 ASP A O 1
ATOM 2703 N N . SER A 1 342 ? -51.448 -7.879 49.470 1.00 51.44 342 SER A N 1
ATOM 2704 C CA . SER A 1 342 ? -52.905 -7.863 49.257 1.00 51.44 342 SER A CA 1
ATOM 2705 C C . SER A 1 342 ? -53.649 -8.943 50.047 1.00 51.44 342 SER A C 1
ATOM 2707 O O . SER A 1 342 ? -54.815 -8.733 50.375 1.00 51.44 342 SER A O 1
ATOM 2709 N N . GLU A 1 343 ? -52.988 -10.041 50.427 1.00 49.91 343 GLU A N 1
ATOM 2710 C CA . GLU A 1 343 ? -53.538 -11.027 51.373 1.00 49.91 343 GLU A CA 1
ATOM 2711 C C . GLU A 1 343 ? -53.534 -10.516 52.826 1.00 49.91 343 GLU A C 1
ATOM 2713 O O . GLU A 1 343 ? -54.475 -10.792 53.561 1.00 49.91 343 GLU A O 1
ATOM 2718 N N . SER A 1 344 ? -52.565 -9.684 53.231 1.00 47.53 344 SER A N 1
ATOM 2719 C CA . SER A 1 344 ? -52.511 -9.122 54.598 1.00 47.53 344 SER A CA 1
ATOM 2720 C C . SER A 1 344 ? -53.572 -8.054 54.906 1.00 47.53 344 SER A C 1
ATOM 2722 O O . SER A 1 344 ? -53.731 -7.669 56.059 1.00 47.53 344 SER A O 1
ATOM 2724 N N . ILE A 1 345 ? -54.312 -7.584 53.895 1.00 47.28 345 ILE A N 1
ATOM 2725 C CA . ILE A 1 345 ? -55.403 -6.602 54.035 1.00 47.28 345 ILE A CA 1
ATOM 2726 C C . ILE A 1 345 ? -56.762 -7.291 54.278 1.00 47.28 345 ILE A C 1
ATOM 2728 O O . ILE A 1 345 ? -57.727 -6.625 54.639 1.00 47.28 345 ILE A O 1
ATOM 2732 N N . PHE A 1 346 ? -56.858 -8.612 54.093 1.00 45.78 346 PHE A N 1
ATOM 2733 C CA . PHE A 1 346 ? -58.109 -9.372 54.233 1.00 45.78 346 PHE A CA 1
ATOM 2734 C C . PHE A 1 346 ? -58.248 -10.148 55.557 1.00 45.78 346 PHE A C 1
ATOM 2736 O O . PHE A 1 346 ? -59.282 -10.784 55.757 1.00 45.78 346 PHE A O 1
ATOM 2743 N N . ASP A 1 347 ? -57.248 -10.077 56.445 1.00 44.78 347 ASP A N 1
ATOM 2744 C CA . ASP A 1 347 ? -57.219 -10.773 57.746 1.00 44.78 347 ASP A CA 1
ATOM 2745 C C . ASP A 1 347 ? -57.447 -9.851 58.975 1.00 44.78 347 ASP A C 1
ATOM 2747 O O . ASP A 1 347 ? -57.350 -10.321 60.110 1.00 44.78 347 ASP A O 1
ATOM 2751 N N . ASP A 1 348 ? -57.802 -8.576 58.766 1.00 42.41 348 ASP A N 1
ATOM 2752 C CA . ASP A 1 348 ? -58.368 -7.660 59.784 1.00 42.41 348 ASP A CA 1
ATOM 2753 C C . ASP A 1 348 ? -59.864 -7.422 59.503 1.00 42.41 348 ASP A C 1
ATOM 2755 O O . ASP A 1 348 ? -60.655 -7.340 60.477 1.00 42.41 348 ASP A O 1
#

pLDDT: mean 76.25, std 15.16, range [25.8, 96.56]

Radius of gyration: 27.71 Å; Cα contacts (8 Å, |Δi|>4): 343; chains: 1; bounding box: 95×44×90 Å